Protein AF-A0A956FEJ7-F1 (afdb_monomer_lite)

pLDDT: mean 94.29, std 5.55, range [60.75, 98.5]

Secondary structure (DSSP, 8-state):
--HHHHHHHHHHHHHHHH--BHHHHHHHHHHHHHHHHHHHHTTT-HHHHHHIIIIIIIHHHHHHHHHSS-SS-BTTTTB-HHHHHHH-SS--HHHHHHHHHHHHHHHHHHHH-TTTTTTSPPPSSHHHHHHHHHHHHHHHHHHHHHHHHHHHHHHH-HHHHHHHHHHHHHHHHHHHHHHTTHHHHHHTT--B---PPPPP-

Radius of gyration: 18.25 Å; chains: 1; bounding box: 49×44×47 Å

Sequence (201 aa):
MRFSEALREQRWDDHRFYHHSRINQSLHMLSACCFLASYVMIFVDPVVAVMLGWTLAMISRQIGHFFFEPKGYDEVNGATHEHKEAIKVGYNLRRKTMLLSVWGLSLIALVLDPTLLGLLPAPTSTYAFLTNLSILWAMVAAGAMVVRTVHLFFLQGVQAGLVWFVKILTDPFHDLKIYYKSPLHLLRGEKLDPMEPWPAA

Foldseek 3Di:
DDLVVLLLVLVLLCCLQQPFFLQLLVLQLQLLVLQVVLVVCCVPPLLSSLCSNVPRNVVSNVCSRPPPHDQAQDPLVRDGNVRSQVPNLADRPVNVVVLVCQLVVLLVCCVVPVCNVVVRDDAPDPVSSSVSSSVSSVCSVVVSLVVSLVVCCVVPRNSSSVSVSVCVVCVSVVSNVVSVCSVVCVVVVNGTDSSPDDDDD

Structure (mmCIF, N/CA/C/O backbone):
data_AF-A0A956FEJ7-F1
#
_entry.id   AF-A0A956FEJ7-F1
#
loop_
_atom_site.group_PDB
_atom_site.id
_atom_site.type_symbol
_atom_site.label_atom_id
_atom_site.label_alt_id
_atom_site.label_comp_id
_atom_site.label_asym_id
_atom_site.label_entity_id
_atom_site.label_seq_id
_atom_site.pdbx_PDB_ins_code
_atom_site.Cartn_x
_atom_site.Cartn_y
_atom_site.Cartn_z
_atom_site.occupancy
_atom_site.B_iso_or_equiv
_atom_site.auth_seq_id
_atom_site.auth_comp_id
_atom_site.auth_asym_id
_atom_site.auth_atom_id
_atom_site.pdbx_PDB_model_num
ATOM 1 N N . MET A 1 1 ? -24.548 -11.499 7.286 1.00 86.12 1 MET A N 1
ATOM 2 C CA . MET A 1 1 ? -24.014 -10.164 6.955 1.00 86.12 1 MET A CA 1
ATOM 3 C C . MET A 1 1 ? -23.877 -10.030 5.445 1.00 86.12 1 MET A C 1
ATOM 5 O O . MET A 1 1 ? -23.284 -10.905 4.817 1.00 86.12 1 MET A O 1
ATOM 9 N N . ARG A 1 2 ? -24.449 -8.975 4.860 1.00 94.94 2 ARG A N 1
ATOM 10 C CA . ARG A 1 2 ? -24.348 -8.649 3.426 1.00 94.94 2 ARG A CA 1
ATOM 11 C C . ARG A 1 2 ? -22.929 -8.190 3.069 1.00 94.94 2 ARG A C 1
ATOM 13 O O . ARG A 1 2 ? -22.179 -7.747 3.934 1.00 94.94 2 ARG A O 1
ATOM 20 N N . PHE A 1 3 ? -22.563 -8.248 1.787 1.00 96.50 3 PHE A N 1
ATOM 21 C CA . PHE A 1 3 ? -21.234 -7.830 1.314 1.00 96.50 3 PHE A CA 1
ATOM 22 C C . PHE A 1 3 ? -20.897 -6.377 1.696 1.00 96.50 3 PHE A C 1
ATOM 24 O O . PHE A 1 3 ? -19.800 -6.095 2.168 1.00 96.50 3 PHE A O 1
ATOM 31 N N . SER A 1 4 ? -21.852 -5.458 1.530 1.00 95.44 4 SER A N 1
ATOM 32 C CA . SER A 1 4 ? -21.690 -4.038 1.869 1.00 95.44 4 SER A CA 1
ATOM 33 C C . SER A 1 4 ? -21.523 -3.796 3.369 1.00 95.44 4 SER A C 1
ATOM 35 O O . SER A 1 4 ? -20.730 -2.945 3.764 1.00 95.44 4 SER A O 1
ATOM 37 N N . GLU A 1 5 ? -22.237 -4.558 4.199 1.00 95.25 5 GLU A N 1
ATOM 38 C CA . GLU A 1 5 ? -22.114 -4.518 5.660 1.00 95.25 5 GLU A CA 1
ATOM 39 C C . GLU A 1 5 ? -20.728 -5.001 6.092 1.00 95.25 5 GLU A C 1
ATOM 41 O O . GLU A 1 5 ? -20.056 -4.297 6.836 1.00 95.25 5 GLU A O 1
ATOM 46 N N . ALA A 1 6 ? -20.255 -6.120 5.534 1.00 95.25 6 ALA A N 1
ATOM 47 C CA . ALA A 1 6 ? -18.918 -6.647 5.808 1.00 95.25 6 ALA A CA 1
ATOM 48 C C . ALA A 1 6 ? -17.809 -5.688 5.348 1.00 95.25 6 ALA A C 1
ATOM 50 O O . ALA A 1 6 ? -16.807 -5.512 6.036 1.00 95.25 6 ALA A O 1
ATOM 51 N N . LEU A 1 7 ? -17.981 -5.034 4.194 1.00 96.38 7 LEU A N 1
ATOM 52 C CA . LEU A 1 7 ? -17.038 -4.024 3.711 1.00 96.38 7 LEU A CA 1
ATOM 53 C C . LEU A 1 7 ? -17.004 -2.794 4.623 1.00 96.38 7 LEU A C 1
ATOM 55 O O . LEU A 1 7 ? -15.929 -2.261 4.901 1.00 96.38 7 LEU A O 1
ATOM 59 N N . ARG A 1 8 ? -18.172 -2.335 5.082 1.00 94.94 8 ARG A N 1
ATOM 60 C CA . ARG A 1 8 ? -18.282 -1.227 6.035 1.00 94.94 8 ARG A CA 1
ATOM 61 C C . ARG A 1 8 ? -17.624 -1.589 7.364 1.00 94.94 8 ARG A C 1
ATOM 63 O O . ARG A 1 8 ? -16.866 -0.771 7.869 1.00 94.94 8 ARG A O 1
ATOM 70 N N . GLU A 1 9 ? -17.882 -2.784 7.889 1.00 93.81 9 GLU A N 1
ATOM 71 C CA . GLU A 1 9 ? -17.279 -3.282 9.127 1.00 93.81 9 GLU A CA 1
ATOM 72 C C . GLU A 1 9 ? -15.754 -3.354 9.006 1.00 93.81 9 GLU A C 1
ATOM 74 O O . GLU A 1 9 ? -15.065 -2.710 9.783 1.00 93.81 9 GLU A O 1
ATOM 79 N N . GLN A 1 10 ? -15.208 -3.993 7.963 1.00 94.44 10 GLN A N 1
ATOM 80 C CA . GLN A 1 10 ? -13.750 -4.063 7.786 1.00 94.44 10 GLN A CA 1
ATOM 81 C C . GLN A 1 10 ? -13.080 -2.687 7.659 1.00 94.44 10 GLN A C 1
ATOM 83 O O . GLN A 1 10 ? -11.929 -2.522 8.061 1.00 94.44 10 GLN A O 1
ATOM 88 N N . ARG A 1 11 ? -13.754 -1.704 7.052 1.00 95.25 11 ARG A N 1
ATOM 89 C CA . ARG A 1 11 ? -13.243 -0.328 6.956 1.00 95.25 11 ARG A CA 1
ATOM 90 C C . ARG A 1 11 ? -13.320 0.400 8.288 1.00 95.25 11 ARG A C 1
ATOM 92 O O . ARG A 1 11 ? -12.371 1.089 8.646 1.00 95.25 11 ARG A O 1
ATOM 99 N N . TRP A 1 12 ? -14.428 0.229 8.999 1.00 94.06 12 TRP A N 1
ATOM 100 C CA . TRP A 1 12 ? -14.599 0.783 10.331 1.00 94.06 12 TRP A CA 1
ATOM 101 C C . TRP A 1 12 ? -13.560 0.214 11.292 1.00 94.06 12 TRP A C 1
ATOM 103 O O . TRP A 1 12 ? -12.904 0.986 11.973 1.00 94.06 12 TRP A O 1
ATOM 113 N N . ASP A 1 13 ? -13.332 -1.097 11.280 1.00 92.25 13 ASP A N 1
ATOM 114 C CA . ASP A 1 13 ? -12.307 -1.739 12.100 1.00 92.25 13 ASP A CA 1
ATOM 115 C C . ASP A 1 13 ? -10.904 -1.230 11.755 1.00 92.25 13 ASP A C 1
ATOM 117 O O . ASP A 1 13 ? -10.110 -0.948 12.649 1.00 92.25 13 ASP A O 1
ATOM 121 N N . ASP A 1 14 ? -10.576 -1.071 10.469 1.00 92.38 14 ASP A N 1
ATOM 122 C CA . ASP A 1 14 ? -9.261 -0.553 10.075 1.00 92.38 14 ASP A CA 1
ATOM 123 C C . ASP A 1 14 ? -9.053 0.891 10.567 1.00 92.38 14 ASP A C 1
ATOM 125 O O . ASP A 1 14 ? -8.007 1.195 11.138 1.00 92.38 14 ASP A O 1
ATOM 129 N N . HIS A 1 15 ? -10.076 1.740 10.435 1.00 93.56 15 HIS A N 1
ATOM 130 C CA . HIS A 1 15 ? -10.074 3.107 10.952 1.00 93.56 15 HIS A CA 1
ATOM 131 C C . HIS A 1 15 ? -9.961 3.140 12.481 1.00 93.56 15 HIS A C 1
ATOM 133 O O . HIS A 1 15 ? -9.016 3.701 13.039 1.00 93.56 15 HIS A O 1
ATOM 139 N N . ARG A 1 16 ? -10.899 2.469 13.150 1.00 91.25 16 ARG A N 1
ATOM 140 C CA . ARG A 1 16 ? -11.061 2.455 14.599 1.00 91.25 16 ARG A CA 1
ATOM 141 C C . ARG A 1 16 ? -9.834 1.918 15.314 1.00 91.25 16 ARG A C 1
ATOM 143 O O . ARG A 1 16 ? -9.487 2.447 16.353 1.00 91.25 16 ARG A O 1
ATOM 150 N N . PHE A 1 17 ? -9.188 0.874 14.800 1.00 89.81 17 PHE A N 1
ATOM 151 C CA . PHE A 1 17 ? -8.093 0.207 15.511 1.00 89.81 17 PHE A CA 1
ATOM 152 C C . PHE A 1 17 ? -6.693 0.678 15.098 1.00 89.81 17 PHE A C 1
ATOM 154 O O . PHE A 1 17 ? -5.725 0.400 15.824 1.00 89.81 17 PHE A O 1
ATOM 161 N N . TYR A 1 18 ? -6.558 1.340 13.941 1.00 90.69 18 TYR A N 1
ATOM 162 C CA . TYR A 1 18 ? -5.253 1.634 13.336 1.00 90.69 18 TYR A CA 1
ATOM 163 C C . TYR A 1 18 ? -5.102 3.044 12.757 1.00 90.69 18 TYR A C 1
ATOM 165 O O . TYR A 1 18 ? -4.067 3.295 12.134 1.00 90.69 18 TYR A O 1
ATOM 173 N N . HIS A 1 19 ? -6.076 3.944 12.928 1.00 93.69 19 HIS A N 1
ATOM 174 C CA . HIS A 1 19 ? -6.025 5.312 12.394 1.00 93.69 19 HIS A CA 1
ATOM 175 C C . HIS A 1 19 ? -6.461 6.376 13.413 1.00 93.69 19 HIS A C 1
ATOM 177 O O . HIS A 1 19 ? -7.212 7.288 13.070 1.00 93.69 19 HIS A O 1
ATOM 183 N N . HIS A 1 20 ? -5.987 6.301 14.658 1.00 91.94 20 HIS A N 1
ATOM 184 C CA . HIS A 1 20 ? -6.323 7.283 15.702 1.00 91.94 20 HIS A CA 1
ATOM 185 C C . HIS A 1 20 ? -5.623 8.615 15.528 1.00 91.94 20 HIS A C 1
ATOM 187 O O . HIS A 1 20 ? -6.184 9.669 15.830 1.00 91.94 20 HIS A O 1
ATOM 193 N N . SER A 1 21 ? -4.381 8.586 15.060 1.00 94.56 21 SER A N 1
ATOM 194 C CA . SER A 1 21 ? -3.601 9.800 14.916 1.00 94.56 21 SER A CA 1
ATOM 195 C C . SER A 1 21 ? -4.060 10.577 13.693 1.00 94.56 21 SER A C 1
ATOM 197 O O . SER A 1 21 ? -3.988 10.089 12.566 1.00 94.56 21 SER A O 1
ATOM 199 N N . ARG A 1 22 ? -4.445 11.844 13.872 1.00 96.19 22 ARG A N 1
ATOM 200 C CA . ARG A 1 22 ? -4.759 12.739 12.747 1.00 96.19 22 ARG A CA 1
ATOM 201 C C . ARG A 1 22 ? -3.543 12.959 11.835 1.00 96.19 22 ARG A C 1
ATOM 203 O O . ARG A 1 22 ? -3.720 13.247 10.650 1.00 96.19 22 ARG A O 1
ATOM 210 N N . ILE A 1 23 ? -2.316 12.762 12.343 1.00 97.44 23 ILE A N 1
ATOM 211 C CA . ILE A 1 23 ? -1.085 12.739 11.528 1.00 97.44 23 ILE A CA 1
ATOM 212 C C . ILE A 1 23 ? -1.099 11.526 10.603 1.00 97.44 23 ILE A C 1
ATOM 214 O O . ILE A 1 23 ? -0.932 11.676 9.395 1.00 97.44 23 ILE A O 1
ATOM 218 N N . ASN A 1 24 ? -1.363 10.339 11.151 1.00 97.19 24 ASN A N 1
ATOM 219 C CA . ASN A 1 24 ? -1.496 9.118 10.363 1.00 97.19 24 ASN A CA 1
ATOM 220 C C . ASN A 1 24 ? -2.613 9.244 9.316 1.00 97.19 24 ASN A C 1
ATOM 222 O O . ASN A 1 24 ? -2.394 8.969 8.142 1.00 97.19 24 ASN A O 1
ATOM 226 N N . GLN A 1 25 ? -3.776 9.766 9.704 1.00 97.56 25 GLN A N 1
ATOM 227 C CA . GLN A 1 25 ? -4.879 10.022 8.778 1.00 97.56 25 GLN A CA 1
ATOM 228 C C . GLN A 1 25 ? -4.502 10.995 7.648 1.00 97.56 25 GLN A C 1
ATOM 230 O O . GLN A 1 25 ? -4.839 10.762 6.490 1.00 97.56 25 GLN A O 1
ATOM 235 N N . SER A 1 26 ? -3.750 12.058 7.947 1.00 98.12 26 SER A N 1
ATOM 236 C CA . SER A 1 26 ? -3.275 13.011 6.931 1.00 98.12 26 SER A CA 1
ATOM 237 C C . SER A 1 26 ? -2.266 12.373 5.967 1.00 98.12 26 SER A C 1
ATOM 239 O O . SER A 1 26 ? -2.301 12.637 4.765 1.00 98.12 26 SER A O 1
ATOM 241 N N . LEU A 1 27 ? -1.398 11.488 6.466 1.00 98.25 27 LEU A N 1
ATOM 242 C CA . LEU A 1 27 ? -0.498 10.685 5.633 1.00 98.25 27 LEU A CA 1
ATOM 243 C C . LEU A 1 27 ? -1.276 9.674 4.776 1.00 98.25 27 LEU A C 1
ATOM 245 O O . LEU A 1 27 ? -0.968 9.492 3.601 1.00 98.25 27 LEU A O 1
ATOM 249 N N . HIS A 1 28 ? -2.336 9.071 5.316 1.00 97.88 28 HIS A N 1
ATOM 250 C CA . HIS A 1 28 ? -3.266 8.246 4.545 1.00 97.88 28 HIS A CA 1
ATOM 251 C C . HIS A 1 28 ? -3.981 9.041 3.452 1.00 97.88 28 HIS A C 1
ATOM 253 O O . HIS A 1 28 ? -4.107 8.541 2.340 1.00 97.88 28 HIS A O 1
ATOM 259 N N . MET A 1 29 ? -4.385 10.283 3.721 1.00 97.94 29 MET A N 1
ATOM 260 C CA . MET A 1 29 ? -4.971 11.170 2.715 1.00 97.94 29 MET A CA 1
ATOM 261 C C . MET A 1 29 ? -3.973 11.475 1.586 1.00 97.94 29 MET A C 1
ATOM 263 O O . MET A 1 29 ? -4.317 11.351 0.412 1.00 97.94 29 MET A O 1
ATOM 267 N N . LEU A 1 30 ? -2.721 11.821 1.915 1.00 98.25 30 LEU A N 1
ATOM 268 C CA . LEU A 1 30 ? -1.666 12.024 0.913 1.00 98.25 30 LEU A CA 1
ATOM 269 C C . LEU A 1 30 ? -1.431 10.749 0.090 1.00 98.25 30 LEU A C 1
ATOM 271 O O . LEU A 1 30 ? -1.387 10.792 -1.141 1.00 98.25 30 LEU A O 1
ATOM 275 N N . SER A 1 31 ? -1.319 9.610 0.773 1.00 98.44 31 SER A N 1
ATOM 276 C CA . SER A 1 31 ? -1.174 8.294 0.156 1.00 98.44 31 SER A CA 1
ATOM 277 C C . SER A 1 31 ? -2.332 7.977 -0.793 1.00 98.44 31 SER A C 1
ATOM 279 O O . SER A 1 31 ? -2.105 7.552 -1.924 1.00 98.44 31 SER A O 1
ATOM 281 N N . ALA A 1 32 ? -3.567 8.257 -0.379 1.00 98.31 32 ALA A N 1
ATOM 282 C CA . ALA A 1 32 ? -4.765 8.074 -1.182 1.00 98.31 32 ALA A CA 1
ATOM 283 C C . ALA A 1 32 ? -4.723 8.894 -2.477 1.00 98.31 32 ALA A C 1
ATOM 285 O O . ALA A 1 32 ? -4.935 8.332 -3.551 1.00 98.31 32 ALA A O 1
ATOM 286 N N . CYS A 1 33 ? -4.366 10.180 -2.408 1.00 98.50 33 CYS A N 1
ATOM 287 C CA . CYS A 1 33 ? -4.181 11.012 -3.601 1.00 98.50 33 CYS A CA 1
ATOM 288 C C . CYS A 1 33 ? -3.138 10.414 -4.558 1.00 98.50 33 CYS A C 1
ATOM 290 O O . CYS A 1 33 ? -3.365 10.357 -5.766 1.00 98.50 33 CYS A O 1
ATOM 292 N N . CYS A 1 34 ? -2.021 9.912 -4.023 1.00 98.50 34 CYS A N 1
ATOM 293 C CA . CYS A 1 34 ? -0.965 9.289 -4.821 1.00 98.50 34 CYS A CA 1
ATOM 294 C C . CYS A 1 34 ? -1.427 7.979 -5.476 1.00 98.50 34 CYS A C 1
ATOM 296 O O . CYS A 1 34 ? -1.126 7.745 -6.645 1.00 98.50 34 CYS A O 1
ATOM 298 N N . PHE A 1 35 ? -2.189 7.137 -4.771 1.00 98.50 35 PHE A N 1
ATOM 299 C CA . PHE A 1 35 ? -2.768 5.925 -5.356 1.00 98.50 35 PHE A CA 1
ATOM 300 C C . PHE A 1 35 ? -3.785 6.238 -6.453 1.00 98.50 35 PHE A C 1
ATOM 302 O O . PHE A 1 35 ? -3.742 5.607 -7.504 1.00 98.50 35 PHE A O 1
ATOM 309 N N . LEU A 1 36 ? -4.654 7.231 -6.251 1.00 98.44 36 LEU A N 1
ATOM 310 C CA . LEU A 1 36 ? -5.617 7.651 -7.272 1.00 98.44 36 LEU A CA 1
ATOM 311 C C . LEU A 1 36 ? -4.915 8.212 -8.513 1.00 98.44 36 LEU A C 1
ATOM 313 O O . LEU A 1 36 ? -5.266 7.848 -9.633 1.00 98.44 36 LEU A O 1
ATOM 317 N N . ALA A 1 37 ? -3.875 9.027 -8.328 1.00 98.44 37 ALA A N 1
ATOM 318 C CA . ALA A 1 37 ? -3.025 9.461 -9.431 1.00 98.44 37 ALA A CA 1
ATOM 319 C C . ALA A 1 37 ? -2.341 8.265 -10.116 1.00 98.44 37 ALA A C 1
ATOM 321 O O . ALA A 1 37 ? -2.308 8.205 -11.340 1.00 98.44 37 ALA A O 1
ATOM 322 N N . SER A 1 38 ? -1.884 7.264 -9.357 1.00 98.19 38 SER A N 1
ATOM 323 C CA . SER A 1 38 ? -1.300 6.033 -9.910 1.00 98.19 38 SER A CA 1
ATOM 324 C C . SER A 1 38 ? -2.309 5.236 -10.751 1.00 98.19 38 SER A C 1
ATOM 326 O O . SER A 1 38 ? -1.940 4.707 -11.796 1.00 98.19 38 SER A O 1
ATOM 328 N N . TYR A 1 39 ? -3.588 5.191 -10.354 1.00 97.88 39 TYR A N 1
ATOM 329 C CA . TYR A 1 39 ? -4.655 4.544 -11.134 1.00 97.88 39 TYR A CA 1
ATOM 330 C C . TYR A 1 39 ? -4.889 5.211 -12.487 1.00 97.88 39 TYR A C 1
ATOM 332 O O . TYR A 1 39 ? -5.238 4.529 -13.443 1.00 97.88 39 TYR A O 1
ATOM 340 N N . VAL A 1 40 ? -4.682 6.523 -12.585 1.00 98.19 40 VAL A N 1
ATOM 341 C CA . VAL A 1 40 ? -4.731 7.235 -13.868 1.00 98.19 40 VAL A CA 1
ATOM 342 C C . VAL A 1 40 ? -3.434 7.011 -14.646 1.00 98.19 40 VAL A C 1
ATOM 344 O O . VAL A 1 40 ? -3.467 6.670 -15.827 1.00 98.19 40 VAL A O 1
ATOM 347 N N . MET A 1 41 ? -2.287 7.144 -13.976 1.00 98.00 41 MET A N 1
ATOM 348 C CA . MET A 1 41 ? -0.970 7.063 -14.606 1.00 98.00 41 MET A CA 1
ATOM 349 C C . MET A 1 41 ? -0.673 5.699 -15.217 1.00 98.00 41 MET A C 1
ATOM 351 O O . MET A 1 41 ? 0.082 5.650 -16.178 1.00 98.00 41 MET A O 1
ATOM 355 N N . ILE A 1 42 ? -1.273 4.606 -14.736 1.00 97.19 42 ILE A N 1
ATOM 356 C CA . ILE A 1 42 ? -1.039 3.274 -15.316 1.00 97.19 42 ILE A CA 1
ATOM 357 C C . ILE A 1 42 ? -1.402 3.210 -16.811 1.00 97.19 42 ILE A C 1
ATOM 359 O O . ILE A 1 42 ? -0.839 2.399 -17.538 1.00 97.19 42 ILE A O 1
ATOM 363 N N . PHE A 1 43 ? -2.299 4.086 -17.281 1.00 97.12 43 PHE A N 1
ATOM 364 C CA . PHE A 1 43 ? -2.700 4.195 -18.688 1.00 97.12 43 PHE A CA 1
ATOM 365 C C . PHE A 1 43 ? -1.876 5.213 -19.494 1.00 97.12 43 PHE A C 1
ATOM 367 O O . PHE A 1 43 ? -2.051 5.307 -20.705 1.00 97.12 43 PHE A O 1
ATOM 374 N N . VAL A 1 44 ? -1.007 5.985 -18.835 1.00 97.62 44 VAL A N 1
ATOM 375 C CA . VAL A 1 44 ? -0.206 7.063 -19.441 1.00 97.62 44 VAL A CA 1
ATOM 376 C C . VAL A 1 44 ? 1.278 6.704 -19.417 1.00 97.62 44 VAL A C 1
ATOM 378 O O . VAL A 1 44 ? 1.924 6.655 -20.456 1.00 97.62 44 VAL A O 1
ATOM 381 N N . ASP A 1 45 ? 1.805 6.429 -18.226 1.00 97.50 45 ASP A N 1
ATOM 382 C CA . ASP A 1 45 ? 3.167 5.967 -17.982 1.00 97.50 45 ASP A CA 1
ATOM 383 C C . ASP A 1 45 ? 3.146 4.979 -16.793 1.00 97.50 45 ASP A C 1
ATOM 385 O O . ASP A 1 45 ? 3.087 5.395 -15.625 1.00 97.50 45 ASP A O 1
ATOM 389 N N . PRO A 1 46 ? 3.198 3.660 -17.067 1.00 96.69 46 PRO A N 1
ATOM 390 C CA . PRO A 1 46 ? 3.212 2.631 -16.034 1.00 96.69 46 PRO A CA 1
ATOM 391 C C . PRO A 1 46 ? 4.397 2.729 -15.069 1.00 96.69 46 PRO A C 1
ATOM 393 O O . PRO A 1 46 ? 4.259 2.350 -13.906 1.00 96.69 46 PRO A O 1
ATOM 396 N N . VAL A 1 47 ? 5.547 3.246 -15.515 1.00 98.12 47 VAL A N 1
ATOM 397 C CA . VAL A 1 47 ? 6.720 3.432 -14.654 1.00 98.12 47 VAL A CA 1
ATOM 398 C C . VAL A 1 47 ? 6.404 4.487 -13.608 1.00 98.12 47 VAL A C 1
ATOM 400 O O . VAL A 1 47 ? 6.534 4.230 -12.411 1.00 98.12 47 VAL A O 1
ATOM 403 N N . VAL A 1 48 ? 5.900 5.648 -14.031 1.00 98.19 48 VAL A N 1
ATOM 404 C CA . VAL A 1 48 ? 5.498 6.710 -13.098 1.00 98.19 48 VAL A CA 1
ATOM 405 C C . VAL A 1 48 ? 4.387 6.229 -12.166 1.00 98.19 48 VAL A C 1
ATOM 407 O O . VAL A 1 48 ? 4.448 6.497 -10.967 1.00 98.19 48 VAL A O 1
ATOM 410 N N . ALA A 1 49 ? 3.411 5.471 -12.674 1.00 98.38 49 ALA A N 1
ATOM 411 C CA . ALA A 1 49 ? 2.327 4.912 -11.867 1.00 98.38 49 ALA A CA 1
ATOM 412 C C . ALA A 1 49 ? 2.844 4.025 -10.724 1.00 98.38 49 ALA A C 1
ATOM 414 O O . ALA A 1 49 ? 2.472 4.203 -9.562 1.00 98.38 49 ALA A O 1
ATOM 415 N N . VAL A 1 50 ? 3.731 3.080 -11.043 1.00 98.31 50 VAL A N 1
ATOM 416 C CA . VAL A 1 50 ? 4.284 2.140 -10.063 1.00 98.31 50 VAL A CA 1
ATOM 417 C C . VAL A 1 50 ? 5.222 2.856 -9.091 1.00 98.31 50 VAL A C 1
ATOM 419 O O . VAL A 1 50 ? 5.158 2.601 -7.885 1.00 98.31 50 VAL A O 1
ATOM 422 N N . MET A 1 51 ? 6.048 3.788 -9.578 1.00 97.88 51 MET A N 1
ATOM 423 C CA . MET A 1 51 ? 6.939 4.580 -8.728 1.00 97.88 51 MET A CA 1
ATOM 424 C C . MET A 1 51 ? 6.153 5.450 -7.749 1.00 97.88 51 MET A C 1
ATOM 426 O O . MET A 1 51 ? 6.467 5.458 -6.558 1.00 97.88 51 MET A O 1
ATOM 430 N N . LEU A 1 52 ? 5.101 6.129 -8.204 1.00 98.00 52 LEU A N 1
ATOM 431 C CA . LEU A 1 52 ? 4.246 6.953 -7.353 1.00 98.00 52 LEU A CA 1
ATOM 432 C C . LEU A 1 52 ? 3.543 6.112 -6.276 1.00 98.00 52 LEU A C 1
ATOM 434 O O . LEU A 1 52 ? 3.535 6.490 -5.100 1.00 98.00 52 LEU A O 1
ATOM 438 N N . GLY A 1 53 ? 3.016 4.945 -6.657 1.00 97.81 53 GLY A N 1
ATOM 439 C CA . GLY A 1 53 ? 2.354 4.017 -5.742 1.00 97.81 53 GLY A CA 1
ATOM 440 C C . GLY A 1 53 ? 3.290 3.453 -4.668 1.00 97.81 53 GLY A C 1
ATOM 441 O O . GLY A 1 53 ? 2.957 3.466 -3.482 1.00 97.81 53 GLY A O 1
ATOM 442 N N . TRP A 1 54 ? 4.481 2.984 -5.039 1.00 97.56 54 TRP A N 1
ATOM 443 C CA . TRP A 1 54 ? 5.394 2.357 -4.076 1.00 97.56 54 TRP A CA 1
ATOM 444 C C . TRP A 1 54 ? 6.239 3.347 -3.276 1.00 97.56 54 TRP A C 1
ATOM 446 O O . TRP A 1 54 ? 6.467 3.122 -2.088 1.00 97.56 54 TRP A O 1
ATOM 456 N N . THR A 1 55 ? 6.703 4.438 -3.883 1.00 96.38 55 THR A N 1
ATOM 457 C CA . THR A 1 55 ? 7.662 5.336 -3.219 1.00 96.38 55 THR A CA 1
ATOM 458 C C . THR A 1 55 ? 6.983 6.471 -2.468 1.00 96.38 55 THR A C 1
ATOM 460 O O . THR A 1 55 ? 7.407 6.791 -1.366 1.00 96.38 55 THR A O 1
ATOM 463 N N . LEU A 1 56 ? 5.901 7.051 -2.994 1.00 96.62 56 LEU A N 1
ATOM 464 C CA . LEU A 1 56 ? 5.213 8.145 -2.308 1.00 96.62 56 LEU A CA 1
ATOM 465 C C . LEU A 1 56 ? 4.006 7.631 -1.523 1.00 96.62 56 LEU A C 1
ATOM 467 O O . LEU A 1 56 ? 3.906 7.870 -0.317 1.00 96.62 56 LEU A O 1
ATOM 471 N N . ALA A 1 57 ? 3.121 6.868 -2.173 1.00 97.75 57 ALA A N 1
ATOM 472 C CA . ALA A 1 57 ? 1.889 6.416 -1.535 1.00 97.75 57 ALA A CA 1
ATOM 473 C C . ALA A 1 57 ? 2.165 5.416 -0.402 1.00 97.75 57 ALA A C 1
ATOM 475 O O . ALA A 1 57 ? 1.743 5.633 0.739 1.00 97.75 57 ALA A O 1
ATOM 476 N N . MET A 1 58 ? 2.892 4.332 -0.686 1.00 96.38 58 MET A N 1
ATOM 477 C CA . MET A 1 58 ? 3.150 3.285 0.304 1.00 96.38 58 MET A CA 1
ATOM 478 C C . MET A 1 58 ? 4.045 3.757 1.447 1.00 96.38 58 MET A C 1
ATOM 480 O O . MET A 1 58 ? 3.725 3.450 2.595 1.00 96.38 58 MET A O 1
ATOM 484 N N . ILE A 1 59 ? 5.107 4.524 1.176 1.00 96.44 59 ILE A N 1
ATOM 485 C CA . ILE A 1 59 ? 5.980 5.050 2.237 1.00 96.44 59 ILE A CA 1
ATOM 486 C C . ILE A 1 59 ? 5.196 5.981 3.162 1.00 96.44 59 ILE A C 1
ATOM 488 O O . ILE A 1 59 ? 5.243 5.784 4.373 1.00 96.44 59 ILE A O 1
ATOM 492 N N . SER A 1 60 ? 4.417 6.929 2.626 1.00 97.38 60 SER A N 1
ATOM 493 C CA . SER A 1 60 ? 3.599 7.833 3.447 1.00 97.38 60 SER A CA 1
ATOM 494 C C . SER A 1 60 ? 2.636 7.059 4.360 1.00 97.38 60 SER A C 1
ATOM 496 O O . SER A 1 60 ? 2.627 7.259 5.577 1.00 97.38 60 SER A O 1
ATOM 498 N N . ARG A 1 61 ? 1.918 6.075 3.798 1.00 95.81 61 ARG A N 1
ATOM 499 C CA . ARG A 1 61 ? 1.021 5.181 4.549 1.00 95.81 61 ARG A CA 1
ATOM 500 C C . ARG A 1 61 ? 1.757 4.381 5.626 1.00 95.81 61 ARG A C 1
ATOM 502 O O . ARG A 1 61 ? 1.244 4.207 6.729 1.00 95.81 61 ARG A O 1
ATOM 509 N N . GLN A 1 62 ? 2.957 3.878 5.333 1.00 94.81 62 GLN A N 1
ATOM 510 C CA . GLN A 1 62 ? 3.738 3.147 6.329 1.00 94.81 62 GLN A CA 1
ATOM 511 C C . GLN A 1 62 ? 4.262 4.067 7.430 1.00 94.81 62 GLN A C 1
ATOM 513 O O . GLN A 1 62 ? 4.177 3.691 8.594 1.00 94.81 62 GLN A O 1
ATOM 518 N N . ILE A 1 63 ? 4.725 5.278 7.112 1.00 95.31 63 ILE A N 1
ATOM 519 C CA . ILE A 1 63 ? 5.145 6.245 8.135 1.00 95.31 63 ILE A CA 1
ATOM 520 C C . ILE A 1 63 ? 4.010 6.465 9.143 1.00 95.31 63 ILE A C 1
ATOM 522 O O . ILE A 1 63 ? 4.224 6.367 10.351 1.00 95.31 63 ILE A O 1
ATOM 526 N N . GLY A 1 64 ? 2.791 6.663 8.642 1.00 94.31 64 GLY A N 1
ATOM 527 C CA . GLY A 1 64 ? 1.593 6.783 9.461 1.00 94.31 64 GLY A CA 1
ATOM 528 C C . GLY A 1 64 ? 1.399 5.600 10.417 1.00 94.31 64 GLY A C 1
ATOM 529 O O . GLY A 1 64 ? 1.405 5.768 11.637 1.00 94.31 64 GLY A O 1
ATOM 530 N N . HIS A 1 65 ? 1.323 4.383 9.877 1.00 91.19 65 HIS A N 1
ATOM 531 C CA . HIS A 1 65 ? 1.106 3.179 10.681 1.00 91.19 65 HIS A CA 1
ATOM 532 C C . HIS A 1 65 ? 2.244 2.831 11.653 1.00 91.19 65 HIS A C 1
ATOM 534 O O . HIS A 1 65 ? 1.984 2.276 12.717 1.00 91.19 65 HIS A O 1
ATOM 540 N N . PHE A 1 66 ? 3.507 3.054 11.280 1.00 90.00 66 PHE A N 1
ATOM 541 C CA . PHE A 1 66 ? 4.646 2.568 12.065 1.00 90.00 66 PHE A CA 1
ATOM 542 C C . PHE A 1 66 ? 5.067 3.520 13.183 1.00 90.00 66 PHE A C 1
ATOM 544 O O . PHE A 1 66 ? 5.568 3.025 14.198 1.00 90.00 66 PHE A O 1
ATOM 551 N N . PHE A 1 67 ? 4.889 4.832 12.994 1.00 92.00 67 PHE A N 1
ATOM 552 C CA . PHE A 1 67 ? 5.374 5.857 13.923 1.00 92.00 67 PHE A CA 1
ATOM 553 C C . PHE A 1 67 ? 4.266 6.553 14.710 1.00 92.00 67 PHE A C 1
ATOM 555 O O . PHE A 1 67 ? 4.537 7.041 15.804 1.00 92.00 67 PHE A O 1
ATOM 562 N N . PHE A 1 68 ? 3.040 6.607 14.184 1.00 92.12 68 PHE A N 1
ATOM 563 C CA . PHE A 1 68 ? 1.975 7.425 14.769 1.00 92.12 68 PHE A CA 1
ATOM 564 C C . PHE A 1 68 ? 0.814 6.626 15.362 1.00 92.12 68 PHE A C 1
ATOM 566 O O . PHE A 1 68 ? -0.098 7.235 15.913 1.00 92.12 68 PHE A O 1
ATOM 573 N N . GLU A 1 69 ? 0.852 5.294 15.302 1.00 88.38 69 GLU A N 1
ATOM 574 C CA . GLU A 1 69 ? -0.168 4.436 15.910 1.00 88.38 69 GLU A CA 1
ATOM 575 C C . GLU A 1 69 ? 0.386 3.628 17.087 1.00 88.38 69 GLU A C 1
ATOM 577 O O . GLU A 1 69 ? 1.526 3.146 17.033 1.00 88.38 69 GLU A O 1
ATOM 582 N N . PRO A 1 70 ? -0.413 3.449 18.155 1.00 78.81 70 PRO A N 1
ATOM 583 C CA . PRO A 1 70 ? 0.028 2.767 19.359 1.00 78.81 70 PRO A CA 1
ATOM 584 C C . PRO A 1 70 ? 0.266 1.273 19.103 1.00 78.81 70 PRO A C 1
ATOM 586 O O . PRO A 1 70 ? -0.589 0.556 18.577 1.00 78.81 70 PRO A O 1
ATOM 589 N N . LYS A 1 71 ? 1.435 0.795 19.545 1.00 79.81 71 LYS A N 1
ATOM 590 C CA . LYS A 1 71 ? 1.809 -0.633 19.592 1.00 79.81 71 LYS A CA 1
ATOM 591 C C . LYS A 1 71 ? 1.680 -1.234 20.998 1.00 79.81 71 LYS A C 1
ATOM 593 O O . LYS A 1 71 ? 2.141 -2.342 21.233 1.00 79.81 71 LYS A O 1
ATOM 598 N N . GLY A 1 72 ? 1.102 -0.474 21.926 1.00 81.69 72 GLY A N 1
ATOM 599 C CA . GLY A 1 72 ? 0.792 -0.900 23.288 1.00 81.69 72 GLY A CA 1
ATOM 600 C C . GLY A 1 72 ? -0.705 -1.140 23.468 1.00 81.69 72 GLY A C 1
ATOM 601 O O . GLY A 1 72 ? -1.400 -1.528 22.527 1.00 81.69 72 GLY A O 1
ATOM 602 N N . TYR A 1 73 ? -1.199 -0.884 24.675 1.00 80.75 73 TYR A N 1
ATOM 603 C CA . TYR A 1 73 ? -2.628 -0.940 24.954 1.00 80.75 73 TYR A CA 1
ATOM 604 C C . TYR A 1 73 ? -3.368 0.226 24.285 1.00 80.75 73 TYR A C 1
ATOM 606 O O . TYR A 1 73 ? -2.910 1.369 24.301 1.00 80.75 73 TYR A O 1
ATOM 614 N N . ASP A 1 74 ? -4.491 -0.090 23.654 1.00 82.75 74 ASP A N 1
ATOM 615 C CA . ASP A 1 74 ? -5.370 0.859 22.989 1.00 82.75 74 ASP A CA 1
ATOM 616 C C . ASP A 1 74 ? -6.504 1.241 23.941 1.00 82.75 74 ASP A C 1
ATOM 618 O O . ASP A 1 74 ? -7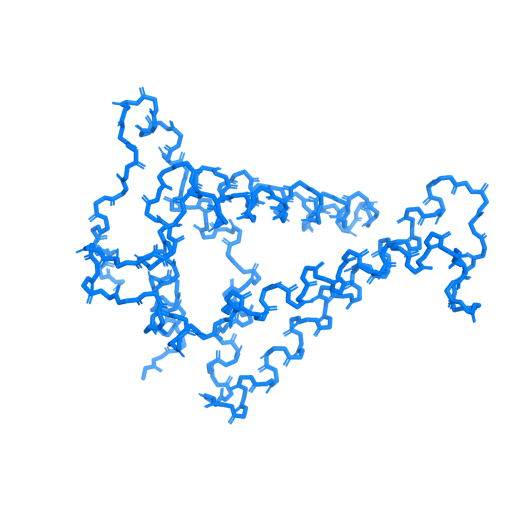.506 0.533 24.037 1.00 82.75 74 ASP A O 1
ATOM 622 N N . GLU A 1 75 ? -6.325 2.350 24.656 1.00 80.94 75 GLU A N 1
ATOM 623 C CA . GLU A 1 75 ? -7.298 2.853 25.635 1.00 80.94 75 GLU A CA 1
ATOM 624 C C . GLU A 1 75 ? -8.638 3.238 24.994 1.00 80.94 75 GLU A C 1
ATOM 626 O O . GLU A 1 75 ? -9.684 3.105 25.623 1.00 80.94 75 GLU A O 1
ATOM 631 N N . VAL A 1 76 ? -8.630 3.673 23.728 1.00 77.31 76 VAL A N 1
ATOM 632 C CA . VAL A 1 76 ? -9.852 4.069 23.010 1.00 77.31 76 VAL A CA 1
ATOM 633 C C . VAL A 1 76 ? -10.738 2.853 22.758 1.00 77.31 76 VAL A C 1
ATOM 635 O O . VAL A 1 76 ? -11.963 2.930 22.836 1.00 77.31 76 VAL A O 1
ATOM 638 N N . ASN A 1 77 ? -10.115 1.710 22.477 1.00 80.44 77 ASN A N 1
ATOM 639 C CA . ASN A 1 77 ? -10.823 0.490 22.120 1.00 80.44 77 ASN A CA 1
ATOM 640 C C . ASN A 1 77 ? -10.854 -0.577 23.214 1.00 80.44 77 ASN A C 1
ATOM 642 O O . ASN A 1 77 ? -11.517 -1.598 23.026 1.00 80.44 77 ASN A O 1
ATOM 646 N N . GLY A 1 78 ? -10.144 -0.365 24.321 1.00 84.44 78 GLY A N 1
ATOM 647 C CA . GLY A 1 78 ? -9.981 -1.355 25.381 1.00 84.44 78 GLY A CA 1
ATOM 648 C C . GLY A 1 78 ? -9.333 -2.650 24.884 1.00 84.44 78 GLY A C 1
ATOM 649 O O . GLY A 1 78 ? -9.775 -3.738 25.247 1.00 84.44 78 GLY A O 1
ATOM 650 N N . ALA A 1 79 ? -8.341 -2.551 23.992 1.00 86.12 79 ALA A N 1
ATOM 651 C CA . ALA A 1 79 ? -7.768 -3.705 23.298 1.00 86.12 79 ALA A CA 1
ATOM 652 C C . ALA A 1 79 ? -6.236 -3.724 23.356 1.00 86.12 79 ALA A C 1
ATOM 654 O O . ALA A 1 79 ? -5.567 -2.711 23.151 1.00 86.12 79 ALA A O 1
ATOM 655 N N . THR A 1 80 ? -5.653 -4.905 23.571 1.00 89.56 80 THR A N 1
ATOM 656 C CA . THR A 1 80 ? -4.199 -5.086 23.466 1.00 89.56 80 THR A CA 1
ATOM 657 C C . THR A 1 80 ? -3.754 -5.100 22.005 1.00 89.56 80 THR A C 1
ATOM 659 O O . THR A 1 80 ? -4.521 -5.453 21.102 1.00 89.56 80 THR A O 1
ATOM 662 N N . HIS A 1 81 ? -2.491 -4.752 21.752 1.00 86.88 81 HIS A N 1
ATOM 663 C CA . HIS A 1 81 ? -1.919 -4.831 20.410 1.00 86.88 81 HIS A CA 1
ATOM 664 C C . HIS A 1 81 ? -1.991 -6.258 19.847 1.00 86.88 81 HIS A C 1
ATOM 666 O O . HIS A 1 81 ? -2.369 -6.446 18.693 1.00 86.88 81 HIS A O 1
ATOM 672 N N . GLU A 1 82 ? -1.720 -7.266 20.677 1.00 87.31 82 GLU A N 1
ATOM 673 C CA . GLU A 1 82 ? -1.785 -8.682 20.313 1.0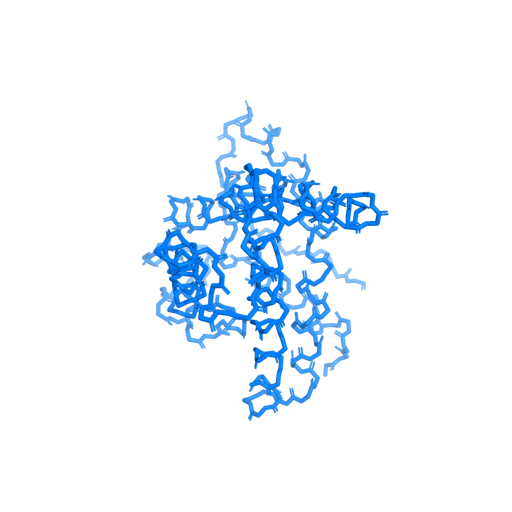0 87.31 82 GLU A CA 1
ATOM 674 C C . GLU A 1 82 ? -3.192 -9.087 19.871 1.00 87.31 82 GLU A C 1
ATOM 676 O O . GLU A 1 82 ? -3.344 -9.792 18.873 1.00 87.31 82 GLU A O 1
ATOM 681 N N . HIS A 1 83 ? -4.226 -8.609 20.574 1.00 89.12 83 HIS A N 1
ATOM 682 C CA . HIS A 1 83 ? -5.610 -8.871 20.198 1.00 89.12 83 HIS A CA 1
ATOM 683 C C . HIS A 1 83 ? -5.933 -8.258 18.833 1.00 89.12 83 HIS A C 1
ATOM 685 O O . HIS A 1 83 ? -6.409 -8.964 17.942 1.00 89.12 83 HIS A O 1
ATOM 691 N N . LYS A 1 84 ? -5.594 -6.977 18.632 1.00 89.50 84 LYS A N 1
ATOM 692 C CA . LYS A 1 84 ? -5.779 -6.284 17.347 1.00 89.50 84 LYS A CA 1
ATOM 693 C C . LYS A 1 84 ? -5.081 -7.039 16.210 1.00 89.50 84 LYS A C 1
ATOM 695 O O . LYS A 1 84 ? -5.658 -7.287 15.155 1.00 89.50 84 LYS A O 1
ATOM 700 N N . GLU A 1 85 ? -3.841 -7.461 16.421 1.00 89.00 85 GLU A N 1
ATOM 701 C CA . GLU A 1 85 ? -3.051 -8.197 15.430 1.00 89.00 85 GLU A CA 1
ATOM 702 C C . GLU A 1 85 ? -3.597 -9.598 15.110 1.00 89.00 85 GLU A C 1
ATOM 704 O O . GLU A 1 85 ? -3.434 -10.071 13.975 1.00 89.00 85 GLU A O 1
ATOM 709 N N . ALA A 1 86 ? -4.253 -10.248 16.078 1.00 87.06 86 ALA A N 1
ATOM 710 C CA . ALA A 1 86 ? -4.897 -11.548 15.909 1.00 87.06 86 ALA A CA 1
ATOM 711 C C . ALA A 1 86 ? -6.187 -11.456 15.080 1.00 87.06 86 ALA A C 1
ATOM 713 O O . ALA A 1 86 ? -6.418 -12.305 14.218 1.00 87.06 86 ALA A O 1
ATOM 714 N N . ILE A 1 87 ? -6.995 -10.411 15.291 1.00 86.50 87 ILE A N 1
ATOM 715 C CA . ILE A 1 87 ? -8.271 -10.226 14.580 1.00 86.50 87 ILE A CA 1
ATOM 716 C C . ILE A 1 87 ? -8.117 -9.537 13.215 1.00 86.50 87 ILE A C 1
ATOM 718 O O . ILE A 1 87 ? -9.042 -9.565 12.403 1.00 86.50 87 ILE A O 1
ATOM 722 N N . LYS A 1 88 ? -6.953 -8.939 12.911 1.00 88.88 88 LYS A N 1
ATOM 723 C CA . LYS A 1 88 ? -6.735 -8.210 11.651 1.00 88.88 88 LYS A CA 1
ATOM 724 C C . LYS A 1 88 ? -6.895 -9.111 10.423 1.00 88.88 88 LYS A C 1
ATOM 726 O O . LYS A 1 88 ? -5.987 -9.863 10.050 1.00 88.88 88 LYS A O 1
ATOM 731 N N . VAL A 1 89 ? -8.017 -8.933 9.720 1.00 83.50 89 VAL A N 1
ATOM 732 C CA . VAL A 1 89 ? -8.362 -9.653 8.481 1.00 83.50 89 VAL A CA 1
ATOM 733 C C . VAL A 1 89 ? -7.328 -9.413 7.387 1.00 83.50 89 VAL A C 1
ATOM 735 O O . VAL A 1 89 ? -6.909 -10.337 6.702 1.00 83.50 89 VAL A O 1
ATOM 738 N N . GLY A 1 90 ? -6.854 -8.182 7.219 1.00 81.50 90 GLY A N 1
ATOM 739 C CA . GLY A 1 90 ? -5.879 -7.859 6.184 1.00 81.50 90 GLY A CA 1
ATOM 740 C C . GLY A 1 90 ? -4.440 -8.225 6.550 1.00 81.50 90 GLY A C 1
ATOM 741 O O . GLY A 1 90 ? -4.112 -9.319 7.027 1.00 81.50 90 GLY A O 1
ATOM 742 N N . TYR A 1 91 ? -3.550 -7.275 6.299 1.00 83.00 91 TYR A N 1
ATOM 743 C CA . TYR A 1 91 ? -2.152 -7.366 6.686 1.00 83.00 91 TYR A CA 1
ATOM 744 C C . TYR A 1 91 ? -1.996 -6.917 8.135 1.00 83.00 91 TYR A C 1
ATOM 746 O O . TYR A 1 91 ? -2.053 -5.723 8.424 1.00 83.00 91 TYR A O 1
ATOM 754 N N . ASN A 1 92 ? -1.787 -7.882 9.029 1.00 90.12 92 ASN A N 1
ATOM 755 C CA . ASN A 1 92 ? -1.211 -7.594 10.336 1.00 90.12 92 ASN A CA 1
ATOM 756 C C . ASN A 1 92 ? 0.263 -7.188 10.178 1.00 90.12 92 ASN A C 1
ATOM 758 O O . ASN A 1 92 ? 0.833 -7.313 9.087 1.00 90.12 92 ASN A O 1
ATOM 762 N N . LEU A 1 93 ? 0.877 -6.676 11.236 1.00 87.50 93 LEU A N 1
ATOM 763 C CA . LEU A 1 93 ? 2.238 -6.156 11.239 1.00 87.50 93 LEU A CA 1
ATOM 764 C C . LEU A 1 93 ? 3.236 -7.173 10.683 1.00 87.50 93 LEU A C 1
ATOM 766 O O . LEU A 1 93 ? 4.035 -6.826 9.820 1.00 87.50 93 LEU A O 1
ATOM 770 N N . ARG A 1 94 ? 3.137 -8.450 11.076 1.00 89.88 94 ARG A N 1
ATOM 771 C CA . ARG A 1 94 ? 4.019 -9.510 10.553 1.00 89.88 94 ARG A CA 1
ATOM 772 C C . ARG A 1 94 ? 3.889 -9.670 9.038 1.00 89.88 94 ARG A C 1
ATOM 774 O O . ARG A 1 94 ? 4.895 -9.651 8.333 1.00 89.88 94 ARG A O 1
ATOM 781 N N . ARG A 1 95 ? 2.660 -9.813 8.526 1.00 92.00 95 ARG A N 1
ATOM 782 C CA . ARG A 1 95 ? 2.411 -9.942 7.078 1.00 92.00 95 ARG A CA 1
ATOM 783 C C . ARG A 1 95 ? 2.856 -8.688 6.326 1.00 92.00 95 ARG A C 1
ATOM 785 O O . ARG A 1 95 ? 3.367 -8.786 5.215 1.00 92.00 95 ARG A O 1
ATOM 792 N N . LYS A 1 96 ? 2.660 -7.511 6.925 1.00 92.19 96 LYS A N 1
ATOM 793 C CA . LYS A 1 96 ? 3.061 -6.218 6.362 1.00 92.19 96 LYS A CA 1
ATOM 794 C C . LYS A 1 96 ? 4.579 -6.130 6.242 1.00 92.19 96 LYS A C 1
ATOM 796 O O . LYS A 1 96 ? 5.069 -5.811 5.165 1.00 92.19 96 LYS A O 1
ATOM 801 N N . THR A 1 97 ? 5.313 -6.491 7.293 1.00 92.06 97 THR A N 1
ATOM 802 C CA . THR A 1 97 ? 6.777 -6.562 7.258 1.00 92.06 97 THR A CA 1
ATOM 803 C C . THR A 1 97 ? 7.251 -7.526 6.178 1.00 92.06 97 THR A C 1
ATOM 805 O O . THR A 1 97 ? 8.105 -7.147 5.391 1.00 92.06 97 THR A O 1
ATOM 808 N N . MET A 1 98 ? 6.648 -8.716 6.052 1.00 94.56 98 MET A N 1
ATOM 809 C CA . MET A 1 98 ? 6.993 -9.659 4.977 1.00 94.56 98 MET A CA 1
ATOM 810 C C . MET A 1 98 ? 6.824 -9.044 3.580 1.00 94.56 98 MET A C 1
ATOM 812 O O . MET A 1 98 ? 7.730 -9.152 2.760 1.00 94.56 98 MET A O 1
ATOM 816 N N . LEU A 1 99 ? 5.703 -8.363 3.312 1.00 95.38 99 LEU A N 1
ATOM 817 C CA . LEU A 1 99 ? 5.475 -7.690 2.028 1.00 95.38 99 LEU A CA 1
ATOM 818 C C . LEU A 1 99 ? 6.523 -6.603 1.755 1.00 95.38 99 LEU A C 1
ATOM 820 O O . LEU A 1 99 ? 7.079 -6.550 0.661 1.00 95.38 99 LEU A O 1
ATOM 824 N N . LEU A 1 100 ? 6.808 -5.754 2.744 1.00 95.00 100 LEU A N 1
ATOM 825 C CA . LEU A 1 100 ? 7.789 -4.674 2.604 1.00 95.00 100 LEU A CA 1
ATOM 826 C C . LEU A 1 100 ? 9.216 -5.217 2.448 1.00 95.00 100 LEU A C 1
ATOM 828 O O . LEU A 1 100 ? 9.999 -4.655 1.686 1.00 95.00 100 LEU A O 1
ATOM 832 N N . SER A 1 101 ? 9.543 -6.333 3.104 1.00 96.44 101 SER A N 1
ATOM 833 C CA . SER A 1 101 ? 10.808 -7.040 2.900 1.00 96.44 101 SER A CA 1
ATOM 834 C C . SER A 1 101 ? 10.915 -7.591 1.482 1.00 96.44 101 SER A C 1
ATOM 836 O O . SER A 1 101 ? 11.942 -7.382 0.852 1.00 96.44 101 SER A O 1
ATOM 838 N N . VAL A 1 102 ? 9.870 -8.234 0.945 1.00 97.44 102 VAL A N 1
ATOM 839 C CA . VAL A 1 102 ? 9.866 -8.712 -0.452 1.00 97.44 102 VAL A CA 1
ATOM 840 C C . VAL A 1 102 ? 10.029 -7.545 -1.426 1.00 97.44 102 VAL A C 1
ATOM 842 O O . VAL A 1 102 ? 10.859 -7.615 -2.326 1.00 97.44 102 VAL A O 1
ATOM 845 N N . TRP A 1 103 ? 9.299 -6.449 -1.218 1.00 97.38 103 TRP A N 1
ATOM 846 C CA . TRP A 1 103 ? 9.431 -5.233 -2.020 1.00 97.38 103 TRP A CA 1
ATOM 847 C C . TRP A 1 103 ? 10.869 -4.680 -2.003 1.00 97.38 103 TRP A C 1
ATOM 849 O O . TRP A 1 103 ? 11.463 -4.498 -3.067 1.00 97.38 103 TRP A O 1
ATOM 859 N N . GLY A 1 104 ? 11.470 -4.501 -0.823 1.00 97.12 104 GLY A N 1
ATOM 860 C CA . GLY A 1 104 ? 12.836 -3.984 -0.693 1.00 97.12 104 GLY A CA 1
ATOM 861 C C . GLY A 1 104 ? 13.904 -4.937 -1.240 1.00 97.12 104 GLY A C 1
ATOM 862 O O . GLY A 1 104 ? 14.791 -4.518 -1.980 1.00 97.12 104 GLY A O 1
ATOM 863 N N . LEU A 1 105 ? 13.795 -6.234 -0.942 1.00 97.94 105 LEU A N 1
ATOM 864 C CA . LEU A 1 105 ? 14.718 -7.254 -1.448 1.00 97.94 105 LEU A CA 1
ATOM 865 C C . LEU A 1 105 ? 14.629 -7.406 -2.967 1.00 97.94 105 LEU A C 1
ATOM 867 O O . LEU A 1 105 ? 15.645 -7.665 -3.601 1.00 97.94 105 LEU A O 1
ATOM 871 N N . SER A 1 106 ? 13.449 -7.212 -3.561 1.00 97.00 106 SER A N 1
ATOM 872 C CA . SER A 1 106 ? 13.287 -7.278 -5.017 1.00 97.00 106 SER A CA 1
ATOM 873 C C . SER A 1 106 ? 14.076 -6.176 -5.738 1.00 97.00 106 SER A C 1
ATOM 875 O O . SER A 1 106 ? 14.697 -6.448 -6.763 1.00 97.00 106 SER A O 1
ATOM 877 N N . LEU A 1 107 ? 14.158 -4.968 -5.161 1.00 97.19 107 LEU A N 1
ATOM 878 C CA . LEU A 1 107 ? 15.043 -3.915 -5.665 1.00 97.19 107 LEU A CA 1
ATOM 879 C C . LEU A 1 107 ? 16.510 -4.339 -5.566 1.00 97.19 107 LEU A C 1
ATOM 881 O O . LEU A 1 107 ? 17.246 -4.195 -6.534 1.00 97.19 107 LEU A O 1
ATOM 885 N N . ILE A 1 108 ? 16.931 -4.878 -4.418 1.00 98.00 108 ILE A N 1
ATOM 886 C CA . ILE A 1 108 ? 18.318 -5.326 -4.222 1.00 98.00 108 ILE A CA 1
ATOM 887 C C . ILE A 1 108 ? 18.679 -6.412 -5.240 1.00 98.00 108 ILE A C 1
ATOM 889 O O . ILE A 1 108 ? 19.726 -6.326 -5.874 1.00 98.00 108 ILE A O 1
ATOM 893 N N . ALA A 1 109 ? 17.799 -7.393 -5.446 1.00 97.31 109 ALA A N 1
ATOM 894 C CA . ALA A 1 109 ? 17.996 -8.447 -6.435 1.00 97.31 109 ALA A CA 1
ATOM 895 C C . ALA A 1 109 ? 18.178 -7.875 -7.849 1.00 97.31 109 ALA A C 1
ATOM 897 O O . ALA A 1 109 ? 19.110 -8.265 -8.545 1.00 97.31 109 ALA A O 1
ATOM 898 N N . LEU A 1 110 ? 17.344 -6.907 -8.242 1.00 97.38 110 LEU A N 1
ATOM 899 C CA . LEU A 1 110 ? 17.437 -6.279 -9.559 1.00 97.38 110 LEU A CA 1
ATOM 900 C C . LEU A 1 110 ? 18.665 -5.363 -9.703 1.00 97.38 110 LEU A C 1
ATOM 902 O O . LEU A 1 110 ? 19.189 -5.207 -10.797 1.00 97.38 110 LEU A O 1
ATOM 906 N N . VAL A 1 111 ? 19.153 -4.754 -8.620 1.00 97.31 111 VAL A N 1
ATOM 907 C CA . VAL A 1 111 ? 20.416 -3.996 -8.646 1.00 97.31 111 VAL A CA 1
ATOM 908 C C . VAL A 1 111 ? 21.615 -4.930 -8.841 1.00 97.31 111 VAL A C 1
ATOM 910 O O . VAL A 1 111 ? 22.547 -4.570 -9.555 1.00 97.31 111 VAL A O 1
ATOM 913 N N . LEU A 1 112 ? 21.598 -6.118 -8.225 1.00 97.81 112 LEU A N 1
ATOM 914 C CA . LEU A 1 112 ? 22.672 -7.110 -8.353 1.00 97.81 112 LEU A CA 1
ATOM 915 C C . LEU A 1 112 ? 22.693 -7.776 -9.735 1.00 97.81 112 LEU A C 1
ATOM 917 O O . LEU A 1 112 ? 23.768 -7.999 -10.286 1.00 97.81 112 LEU A O 1
ATOM 921 N N . ASP A 1 113 ? 21.519 -8.066 -10.293 1.00 97.38 113 ASP A N 1
ATOM 922 C CA . ASP A 1 113 ? 21.354 -8.545 -11.663 1.00 97.38 113 ASP A CA 1
ATOM 923 C C . ASP A 1 113 ? 20.176 -7.817 -12.338 1.00 97.38 113 ASP A C 1
ATOM 925 O O . ASP A 1 113 ? 19.017 -8.216 -12.173 1.00 97.38 113 ASP A O 1
ATOM 929 N N . PRO A 1 114 ? 20.455 -6.771 -13.140 1.00 96.31 114 PRO A N 1
ATOM 930 C CA . PRO A 1 114 ? 19.427 -5.982 -13.825 1.00 96.31 114 PRO A CA 1
ATOM 931 C C . PRO A 1 114 ? 18.599 -6.746 -14.862 1.00 96.31 114 PRO A C 1
ATOM 933 O O . PRO A 1 114 ? 17.570 -6.232 -15.313 1.00 96.31 114 PRO A O 1
ATOM 936 N N . THR A 1 115 ? 19.033 -7.952 -15.243 1.00 96.56 115 THR A N 1
ATOM 937 C CA . THR A 1 115 ? 18.283 -8.860 -16.122 1.00 96.56 115 THR A CA 1
ATOM 938 C C . THR A 1 115 ? 17.400 -9.834 -15.348 1.00 96.56 115 THR A C 1
ATOM 940 O O . THR A 1 115 ? 16.596 -10.534 -15.957 1.00 96.56 115 THR A O 1
ATOM 943 N N . LEU A 1 116 ? 17.527 -9.887 -14.016 1.00 96.19 116 LEU A N 1
ATOM 944 C CA . LEU A 1 116 ? 16.842 -10.835 -13.139 1.00 96.19 116 LEU A CA 1
ATOM 945 C C . LEU A 1 116 ? 16.968 -12.280 -13.657 1.00 96.19 116 LEU A C 1
ATOM 947 O O . LEU A 1 116 ? 15.976 -12.913 -14.015 1.00 96.19 116 LEU A O 1
ATOM 951 N N . LEU A 1 117 ? 18.199 -12.792 -13.726 1.00 96.06 117 LEU A N 1
ATOM 952 C CA . LEU A 1 117 ? 18.545 -14.117 -14.251 1.00 96.06 117 LEU A CA 1
ATOM 953 C C . LEU A 1 117 ? 18.130 -14.314 -15.721 1.00 96.06 117 LEU A C 1
ATOM 955 O O . LEU A 1 117 ? 17.765 -15.416 -16.129 1.00 96.06 117 LEU A O 1
ATOM 959 N N . GLY A 1 118 ? 18.155 -13.242 -16.517 1.00 96.25 118 GLY A N 1
ATOM 960 C CA . GLY A 1 118 ? 17.744 -13.249 -17.924 1.00 96.25 118 GLY A CA 1
ATOM 961 C C . GLY A 1 118 ? 16.231 -13.200 -18.172 1.00 96.25 118 GLY A C 1
ATOM 962 O O . GLY A 1 118 ? 15.811 -13.330 -19.321 1.00 96.25 118 GLY A O 1
ATOM 963 N N . LEU A 1 119 ? 15.402 -13.006 -17.139 1.00 96.44 119 LEU A N 1
ATOM 964 C CA . LEU A 1 119 ? 13.946 -12.854 -17.284 1.00 96.44 119 LEU A CA 1
ATOM 965 C C . LEU A 1 119 ? 13.534 -11.494 -17.868 1.00 96.44 119 LEU A C 1
ATOM 967 O O . LEU A 1 119 ? 12.434 -11.361 -18.404 1.00 96.44 119 LEU A O 1
ATOM 971 N N . LEU A 1 120 ? 14.392 -10.484 -17.738 1.00 97.31 120 LEU A N 1
ATOM 972 C CA . LEU A 1 120 ? 14.161 -9.112 -18.173 1.00 97.31 120 LEU A CA 1
ATOM 973 C C . LEU A 1 120 ? 15.276 -8.656 -19.126 1.00 97.31 120 LEU A C 1
ATOM 975 O O . LEU A 1 120 ? 16.422 -9.098 -19.002 1.00 97.31 120 LEU A O 1
ATOM 979 N N . PRO A 1 121 ? 14.976 -7.749 -20.073 1.00 96.94 121 PRO A N 1
ATOM 980 C CA . PRO A 1 121 ? 15.991 -7.204 -20.965 1.00 96.94 121 PRO A CA 1
ATOM 981 C C . PRO A 1 121 ? 17.049 -6.423 -20.176 1.00 96.94 121 PRO A C 1
ATOM 983 O O . PRO A 1 121 ? 16.722 -5.717 -19.220 1.00 96.94 121 PRO A O 1
ATOM 986 N N . ALA A 1 122 ? 18.312 -6.504 -20.604 1.00 97.25 122 ALA A N 1
ATOM 987 C CA . ALA A 1 122 ? 19.389 -5.717 -20.009 1.00 97.25 122 ALA A CA 1
ATOM 988 C C . ALA A 1 122 ? 19.109 -4.213 -20.201 1.00 97.25 122 ALA A C 1
ATOM 990 O O . ALA A 1 122 ? 18.986 -3.758 -21.343 1.00 97.25 122 ALA A O 1
ATOM 991 N N . PRO A 1 123 ? 18.980 -3.429 -19.117 1.00 97.06 123 PRO A N 1
ATOM 992 C CA . PRO A 1 123 ? 18.623 -2.027 -19.232 1.00 97.06 123 PRO A CA 1
ATOM 993 C C . PRO A 1 123 ? 19.787 -1.218 -19.808 1.00 97.06 123 PRO A C 1
ATOM 995 O O . PRO A 1 123 ? 20.922 -1.316 -19.350 1.00 97.06 123 PRO A O 1
ATOM 998 N N . THR A 1 124 ? 19.489 -0.373 -20.793 1.00 97.06 124 THR A N 1
ATOM 999 C CA . THR A 1 124 ? 20.468 0.502 -21.463 1.00 97.06 124 THR A CA 1
ATOM 1000 C C . THR A 1 124 ? 20.453 1.940 -20.938 1.00 97.06 124 THR A C 1
ATOM 1002 O O . THR A 1 124 ? 21.258 2.768 -21.356 1.00 97.06 124 THR A O 1
ATOM 1005 N N . SER A 1 125 ? 19.533 2.260 -20.026 1.00 97.81 125 SER A N 1
ATOM 1006 C CA . SER A 1 125 ? 19.383 3.576 -19.405 1.00 97.81 125 SER A CA 1
ATOM 1007 C C . SER A 1 125 ? 18.751 3.458 -18.017 1.00 97.81 125 SER A C 1
ATOM 1009 O O . SER A 1 125 ? 18.171 2.426 -17.669 1.00 97.81 125 SER A O 1
ATOM 1011 N N . THR A 1 126 ? 18.790 4.539 -17.236 1.00 97.00 126 THR A N 1
ATOM 1012 C CA . THR A 1 126 ? 18.103 4.608 -15.938 1.00 97.00 126 THR A CA 1
ATOM 1013 C C . THR A 1 126 ? 16.603 4.356 -16.072 1.00 97.00 126 THR A C 1
ATOM 1015 O O . THR A 1 126 ? 16.027 3.642 -15.259 1.00 97.00 126 THR A O 1
ATOM 1018 N N . TYR A 1 127 ? 15.957 4.890 -17.113 1.00 97.56 127 TYR A N 1
ATOM 1019 C CA . TYR A 1 127 ? 14.527 4.662 -17.324 1.00 97.56 127 TYR A CA 1
ATOM 1020 C C . TYR A 1 127 ? 14.235 3.206 -17.712 1.00 97.56 127 TYR A C 1
ATOM 1022 O O . TYR A 1 127 ? 13.267 2.625 -17.226 1.00 97.56 127 TYR A O 1
ATOM 1030 N N . ALA A 1 128 ? 15.103 2.572 -18.510 1.00 97.75 128 ALA A N 1
ATOM 1031 C CA . ALA A 1 128 ? 14.989 1.142 -18.802 1.00 97.75 128 ALA A CA 1
ATOM 1032 C C . ALA A 1 128 ? 15.127 0.293 -17.523 1.00 97.75 128 ALA A C 1
ATOM 1034 O O . ALA A 1 128 ? 14.357 -0.642 -17.314 1.00 97.75 128 ALA A O 1
ATOM 1035 N N . PHE A 1 129 ? 16.036 0.664 -16.614 1.00 98.31 129 PHE A N 1
ATOM 1036 C CA . PHE A 1 129 ? 16.140 0.023 -15.302 1.00 98.31 129 PHE A CA 1
ATOM 1037 C C . PHE A 1 129 ? 14.865 0.220 -14.464 1.00 98.31 129 PHE A C 1
ATOM 1039 O O . PHE A 1 129 ? 14.325 -0.744 -13.923 1.00 98.31 129 PHE A O 1
ATOM 1046 N N . LEU A 1 130 ? 14.337 1.448 -14.398 1.00 98.25 130 LEU A N 1
ATOM 1047 C CA . LEU A 1 130 ? 13.082 1.739 -13.696 1.00 98.25 130 LEU A CA 1
ATOM 1048 C C . LEU A 1 130 ? 11.887 1.009 -14.313 1.00 98.25 130 LEU A C 1
ATOM 1050 O O . LEU A 1 130 ? 10.956 0.664 -13.590 1.00 98.25 130 LEU A O 1
ATOM 1054 N N . THR A 1 131 ? 11.920 0.729 -15.614 1.00 98.25 131 THR A N 1
ATOM 1055 C CA . THR A 1 131 ? 10.912 -0.092 -16.293 1.00 98.25 131 THR A CA 1
ATOM 1056 C C . THR A 1 131 ? 10.946 -1.525 -15.765 1.00 98.25 131 THR A C 1
ATOM 1058 O O . THR A 1 131 ? 9.922 -2.019 -15.293 1.00 98.25 131 THR A O 1
ATOM 1061 N N . ASN A 1 132 ? 12.123 -2.160 -15.735 1.00 98.31 132 ASN A N 1
ATOM 1062 C CA . ASN A 1 132 ? 12.302 -3.500 -15.161 1.00 98.31 132 ASN A CA 1
ATOM 1063 C C . ASN A 1 132 ? 11.870 -3.550 -13.687 1.00 98.31 132 ASN A C 1
ATOM 1065 O O . ASN A 1 132 ? 11.138 -4.453 -13.274 1.00 98.31 132 ASN A O 1
ATOM 1069 N N . LEU A 1 133 ? 12.263 -2.541 -12.903 1.00 98.38 133 LEU A N 1
ATOM 1070 C CA . LEU A 1 133 ? 11.870 -2.421 -11.501 1.00 98.38 133 LEU A CA 1
ATOM 1071 C C . LEU A 1 133 ? 10.356 -2.270 -11.348 1.00 98.38 133 LEU A C 1
ATOM 1073 O O . LEU A 1 133 ? 9.761 -2.895 -10.474 1.00 98.38 133 LEU A O 1
ATOM 1077 N N . SER A 1 134 ? 9.723 -1.477 -12.214 1.00 98.12 134 SER A N 1
ATOM 1078 C CA . SER A 1 134 ? 8.277 -1.256 -12.188 1.00 98.12 134 SER A CA 1
ATOM 1079 C C . SER A 1 134 ? 7.504 -2.525 -12.517 1.00 98.12 134 SER A C 1
ATOM 1081 O O . SER A 1 134 ? 6.519 -2.819 -11.847 1.00 98.12 134 SER A O 1
ATOM 1083 N N . ILE A 1 135 ? 7.968 -3.315 -13.490 1.00 97.88 135 ILE A N 1
ATOM 1084 C CA . ILE A 1 135 ? 7.388 -4.630 -13.797 1.00 97.88 135 ILE A CA 1
ATOM 1085 C C . ILE A 1 135 ? 7.457 -5.524 -12.558 1.00 97.88 135 ILE A C 1
ATOM 1087 O O . ILE A 1 135 ? 6.441 -6.060 -12.117 1.00 97.88 135 ILE A O 1
ATOM 1091 N N . LEU A 1 136 ? 8.638 -5.640 -11.949 1.00 97.88 136 LEU A N 1
ATOM 1092 C CA . LEU A 1 136 ? 8.848 -6.476 -10.771 1.00 97.88 136 LEU A CA 1
ATOM 1093 C C . LEU A 1 136 ? 7.973 -6.036 -9.587 1.00 97.88 136 LEU A C 1
ATOM 1095 O O . LEU A 1 136 ? 7.285 -6.853 -8.976 1.00 97.88 136 LEU A O 1
ATOM 1099 N N . TRP A 1 137 ? 7.932 -4.741 -9.286 1.00 98.31 137 TRP A N 1
ATOM 1100 C CA . TRP A 1 137 ? 7.109 -4.192 -8.210 1.00 98.31 137 TRP A CA 1
ATOM 1101 C C . TRP A 1 137 ? 5.603 -4.258 -8.489 1.00 98.31 137 TRP A C 1
ATOM 1103 O O . TRP A 1 137 ? 4.821 -4.439 -7.551 1.00 98.31 137 TRP A O 1
ATOM 1113 N N . ALA A 1 138 ? 5.171 -4.166 -9.749 1.00 97.94 138 ALA A N 1
ATOM 1114 C CA . ALA A 1 138 ? 3.785 -4.422 -10.132 1.00 97.94 138 ALA A CA 1
ATOM 1115 C C . ALA A 1 138 ? 3.411 -5.892 -9.891 1.00 97.94 138 ALA A C 1
ATOM 1117 O O . ALA A 1 138 ? 2.360 -6.171 -9.309 1.00 97.94 138 ALA A O 1
ATOM 1118 N N . MET A 1 139 ? 4.299 -6.828 -10.241 1.00 97.25 139 MET A N 1
ATOM 1119 C CA . MET A 1 139 ? 4.110 -8.255 -9.965 1.00 97.25 139 MET A CA 1
ATOM 1120 C C . MET A 1 139 ? 4.065 -8.549 -8.463 1.00 97.25 139 MET A C 1
ATOM 1122 O O . MET A 1 139 ? 3.219 -9.328 -8.024 1.00 97.25 139 MET A O 1
ATOM 1126 N N . VAL A 1 140 ? 4.900 -7.889 -7.652 1.00 97.69 140 VAL A N 1
ATOM 1127 C CA . VAL A 1 140 ? 4.833 -7.983 -6.183 1.00 97.69 140 VAL A CA 1
ATOM 1128 C C . VAL A 1 140 ? 3.480 -7.488 -5.663 1.00 97.69 140 VAL A C 1
ATOM 1130 O O . VAL A 1 140 ? 2.860 -8.176 -4.853 1.00 97.69 140 VAL A O 1
ATOM 1133 N N . ALA A 1 141 ? 2.987 -6.337 -6.138 1.00 96.62 141 ALA A N 1
ATOM 1134 C CA . ALA A 1 141 ? 1.690 -5.792 -5.726 1.00 96.62 141 ALA A CA 1
ATOM 1135 C C . ALA A 1 141 ? 0.528 -6.732 -6.091 1.00 96.62 141 ALA A C 1
ATOM 1137 O O . ALA A 1 141 ? -0.293 -7.078 -5.237 1.00 96.62 141 ALA A O 1
ATOM 1138 N N . ALA A 1 142 ? 0.486 -7.178 -7.350 1.00 97.06 142 ALA A N 1
ATOM 1139 C CA . ALA A 1 142 ? -0.544 -8.077 -7.855 1.00 97.06 142 ALA A CA 1
ATOM 1140 C C . ALA A 1 142 ? -0.508 -9.430 -7.131 1.00 97.06 142 ALA A C 1
ATOM 1142 O O . ALA A 1 142 ? -1.534 -9.900 -6.638 1.00 97.06 142 ALA A O 1
ATOM 1143 N N . GLY A 1 143 ? 0.682 -10.020 -6.994 1.00 97.44 143 GLY A N 1
ATOM 1144 C CA . GLY A 1 143 ? 0.892 -11.282 -6.293 1.00 97.44 143 GLY A CA 1
ATOM 1145 C C . GLY A 1 143 ? 0.469 -11.206 -4.829 1.00 97.44 143 GLY A C 1
ATOM 1146 O O . GLY A 1 143 ? -0.283 -12.059 -4.367 1.00 97.44 143 GLY A O 1
ATOM 1147 N N . ALA A 1 144 ? 0.865 -10.154 -4.107 1.00 95.88 144 ALA A N 1
ATOM 1148 C CA . ALA A 1 144 ? 0.462 -9.940 -2.718 1.00 95.88 144 ALA A CA 1
ATOM 1149 C C . ALA A 1 144 ? -1.065 -9.875 -2.563 1.00 95.88 144 ALA A C 1
ATOM 1151 O O . ALA A 1 144 ? -1.635 -10.524 -1.682 1.00 95.88 144 ALA A O 1
ATOM 1152 N N . MET A 1 145 ? -1.735 -9.139 -3.453 1.00 96.00 145 MET A N 1
ATOM 1153 C CA . MET A 1 145 ? -3.187 -8.993 -3.442 1.00 96.00 145 MET A CA 1
ATOM 1154 C C . MET A 1 145 ? -3.902 -10.317 -3.754 1.00 96.00 145 MET A C 1
ATOM 1156 O O . MET A 1 145 ? -4.805 -10.710 -3.012 1.00 96.00 145 MET A O 1
ATOM 1160 N N . VAL A 1 146 ? -3.482 -11.041 -4.79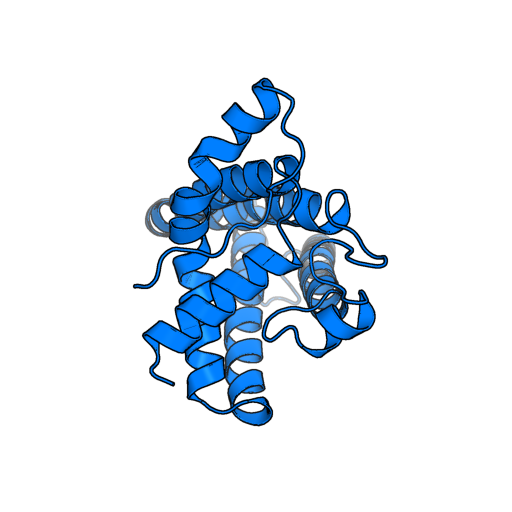5 1.00 97.31 146 VAL A N 1
ATOM 1161 C CA . VAL A 1 146 ? -4.079 -12.334 -5.177 1.00 97.31 146 VAL A CA 1
ATOM 1162 C C . VAL A 1 146 ? -3.845 -13.383 -4.094 1.00 97.31 146 VAL A C 1
ATOM 1164 O O . VAL A 1 146 ? -4.802 -13.989 -3.611 1.00 97.31 146 VAL A O 1
ATOM 1167 N N . VAL A 1 147 ? -2.595 -13.558 -3.653 1.00 96.62 147 VAL A N 1
ATOM 1168 C CA . VAL A 1 147 ? -2.234 -14.544 -2.627 1.00 96.62 147 VAL A CA 1
ATOM 1169 C C . VAL A 1 147 ? -2.998 -14.275 -1.339 1.00 96.62 147 VAL A C 1
ATOM 1171 O O . VAL A 1 147 ? -3.549 -15.208 -0.756 1.00 96.62 147 VAL A O 1
ATOM 1174 N N . ARG A 1 148 ? -3.092 -13.014 -0.890 1.00 95.12 148 ARG A N 1
ATOM 1175 C CA . ARG A 1 148 ? -3.834 -12.710 0.339 1.00 95.12 148 ARG A CA 1
ATOM 1176 C C . ARG A 1 148 ? -5.333 -12.955 0.186 1.00 95.12 148 ARG A C 1
ATOM 1178 O O . ARG A 1 148 ? -5.935 -13.487 1.115 1.00 95.12 148 ARG A O 1
ATOM 1185 N N . THR A 1 149 ? -5.912 -12.616 -0.960 1.00 97.19 149 THR A N 1
ATOM 1186 C CA . THR A 1 149 ? -7.335 -12.851 -1.244 1.00 97.19 149 THR A CA 1
ATOM 1187 C C . THR A 1 149 ? -7.665 -14.341 -1.198 1.00 97.19 149 THR A C 1
ATOM 1189 O O . THR A 1 149 ? -8.548 -14.751 -0.449 1.00 97.19 149 THR A O 1
ATOM 1192 N N . VAL A 1 150 ? -6.895 -15.164 -1.915 1.00 97.50 150 VAL A N 1
ATOM 1193 C CA . VAL A 1 150 ? -7.074 -16.624 -1.936 1.00 97.50 150 VAL A CA 1
ATOM 1194 C C . VAL A 1 150 ? -6.828 -17.229 -0.557 1.00 97.50 150 VAL A C 1
ATOM 1196 O O . VAL A 1 150 ? -7.602 -18.060 -0.098 1.00 97.50 150 VAL A O 1
ATOM 1199 N N . HIS A 1 151 ? -5.803 -16.769 0.159 1.00 95.94 151 HIS A N 1
ATOM 1200 C CA . HIS A 1 151 ? -5.548 -17.203 1.530 1.00 95.94 151 HIS A CA 1
ATOM 1201 C C . HIS A 1 151 ? -6.748 -16.919 2.453 1.00 95.94 151 HIS A C 1
ATOM 1203 O O . HIS A 1 151 ? -7.113 -17.767 3.266 1.00 95.94 151 HIS A O 1
ATOM 1209 N N . LEU A 1 152 ? -7.410 -15.766 2.310 1.00 96.31 152 LEU A N 1
ATOM 1210 C CA . LEU A 1 152 ? -8.615 -15.446 3.079 1.00 96.31 152 LEU A CA 1
ATOM 1211 C C . LEU A 1 152 ? -9.811 -16.335 2.730 1.00 96.31 152 LEU A C 1
ATOM 1213 O O . LEU A 1 152 ? -10.623 -16.588 3.618 1.00 96.31 152 LEU A O 1
ATOM 1217 N N . PHE A 1 153 ? -9.893 -16.872 1.509 1.00 97.38 153 PHE A N 1
ATOM 1218 C CA . PHE A 1 153 ? -10.941 -17.836 1.160 1.00 97.38 153 PHE A CA 1
ATOM 1219 C C . PHE A 1 153 ? -10.891 -19.074 2.056 1.00 97.38 153 PHE A C 1
ATOM 1221 O O . PHE A 1 153 ? -11.938 -19.545 2.494 1.00 97.38 153 PHE A O 1
ATOM 1228 N N . PHE A 1 154 ? -9.689 -19.554 2.379 1.00 96.69 154 PHE A N 1
ATOM 1229 C CA . PHE A 1 154 ? -9.499 -20.721 3.240 1.00 96.69 154 PHE A CA 1
ATOM 1230 C C . PHE A 1 154 ? -9.633 -20.408 4.734 1.00 96.69 154 PHE A C 1
ATOM 1232 O O . PHE A 1 154 ? -10.044 -21.274 5.496 1.00 96.69 154 PHE A O 1
ATOM 1239 N N . LEU A 1 155 ? -9.295 -19.187 5.164 1.00 93.94 155 LEU A N 1
ATOM 1240 C CA . LEU A 1 155 ? -9.341 -18.816 6.584 1.00 93.94 155 LEU A CA 1
ATOM 1241 C C . LEU A 1 155 ? -10.714 -18.324 7.053 1.00 93.94 155 LEU A C 1
ATOM 1243 O O . LEU A 1 155 ? -11.098 -18.583 8.188 1.00 93.94 155 LEU A O 1
ATOM 1247 N N . GLN A 1 156 ? -11.409 -17.544 6.224 1.00 93.81 156 GLN A N 1
ATOM 1248 C CA . GLN A 1 156 ? -12.616 -16.798 6.612 1.00 93.81 156 GLN A CA 1
ATOM 1249 C C . GLN A 1 156 ? -13.743 -16.901 5.568 1.00 93.81 156 GLN A C 1
ATOM 1251 O O . GLN A 1 156 ? -14.774 -16.240 5.690 1.00 93.81 156 GLN A O 1
ATOM 1256 N N . GLY A 1 157 ? -13.560 -17.732 4.538 1.00 95.69 157 GLY A N 1
ATOM 1257 C CA . GLY A 1 157 ? -14.524 -17.933 3.462 1.00 95.69 157 GLY A CA 1
ATOM 1258 C C . GLY A 1 157 ? -14.371 -16.953 2.297 1.00 95.69 157 GLY A C 1
ATOM 1259 O O . GLY A 1 157 ? -13.735 -15.899 2.385 1.00 95.69 157 GLY A O 1
ATOM 1260 N N . VAL A 1 158 ? -14.989 -17.310 1.168 1.00 97.12 158 VAL A N 1
ATOM 1261 C CA . VAL A 1 158 ? -14.867 -16.576 -0.105 1.00 97.12 158 VAL A CA 1
ATOM 1262 C C . VAL A 1 158 ? -15.321 -15.121 0.026 1.00 97.12 158 VAL A C 1
ATOM 1264 O O . VAL A 1 158 ? -14.635 -14.213 -0.443 1.00 97.12 158 VAL A O 1
ATOM 1267 N N . GLN A 1 159 ? -16.439 -14.880 0.719 1.00 96.38 159 GLN A N 1
ATOM 1268 C CA . GLN A 1 159 ? -16.962 -13.529 0.919 1.00 96.38 159 GLN A CA 1
ATOM 1269 C C . GLN A 1 159 ? -15.944 -12.626 1.630 1.00 96.38 159 GLN A C 1
ATOM 1271 O O . GLN A 1 159 ? -15.717 -11.513 1.169 1.00 96.38 159 GLN A O 1
ATOM 1276 N N . ALA A 1 160 ? -15.297 -13.092 2.702 1.00 94.69 160 ALA A N 1
ATOM 1277 C CA . ALA A 1 160 ? -14.331 -12.288 3.452 1.00 94.69 160 ALA A CA 1
ATOM 1278 C C . ALA A 1 160 ? -13.116 -11.894 2.598 1.00 94.69 160 ALA A C 1
ATOM 1280 O O . ALA A 1 160 ? -12.679 -10.742 2.640 1.00 94.69 160 ALA A O 1
ATOM 1281 N N . GLY A 1 161 ? -12.610 -12.825 1.780 1.00 96.94 161 GLY A N 1
ATOM 1282 C CA . GLY A 1 161 ? -11.515 -12.543 0.853 1.00 96.94 161 GLY A CA 1
ATOM 1283 C C . GLY A 1 161 ? -11.900 -11.530 -0.226 1.00 96.94 161 GLY A C 1
ATOM 1284 O O . GLY A 1 161 ? -11.147 -10.590 -0.469 1.00 96.94 161 GLY A O 1
ATOM 1285 N N . LEU A 1 162 ? -13.086 -11.660 -0.830 1.00 98.12 162 LEU A N 1
ATOM 1286 C CA . LEU A 1 162 ? -13.561 -10.713 -1.846 1.00 98.12 162 LEU A CA 1
ATOM 1287 C C . LEU A 1 162 ? -13.854 -9.328 -1.257 1.00 98.12 162 LEU A C 1
ATOM 1289 O O . LEU A 1 162 ? -13.533 -8.319 -1.880 1.00 98.12 162 LEU A O 1
ATOM 1293 N N . VAL A 1 163 ? -14.417 -9.266 -0.046 1.00 98.00 163 VAL A N 1
ATOM 1294 C CA . VAL A 1 163 ? -14.612 -8.005 0.684 1.00 98.00 163 VAL A CA 1
ATOM 1295 C C . VAL A 1 163 ? -13.269 -7.326 0.930 1.00 98.00 163 VAL A C 1
ATOM 1297 O O . VAL A 1 163 ? -13.135 -6.136 0.651 1.00 98.00 163 VAL A O 1
ATOM 1300 N N . TRP A 1 164 ? -12.260 -8.075 1.381 1.00 97.38 164 TRP A N 1
ATOM 1301 C CA . TRP A 1 164 ? -10.920 -7.536 1.595 1.00 97.38 164 TRP A CA 1
ATOM 1302 C C . TRP A 1 164 ? -10.282 -7.036 0.290 1.00 97.38 164 TRP A C 1
ATOM 1304 O O . TRP A 1 164 ? -9.713 -5.947 0.260 1.00 97.38 164 TRP A O 1
ATOM 1314 N N . PHE A 1 165 ? -10.415 -7.787 -0.804 1.00 97.88 165 PHE A N 1
ATOM 1315 C CA . PHE A 1 165 ? -9.920 -7.380 -2.120 1.00 97.88 165 PHE A CA 1
ATOM 1316 C C . PHE A 1 165 ? -10.558 -6.063 -2.586 1.00 97.88 165 PHE A C 1
ATOM 1318 O O . PHE A 1 165 ? -9.854 -5.113 -2.935 1.00 97.88 165 PHE A O 1
ATOM 1325 N N . VAL A 1 166 ? -11.893 -5.975 -2.527 1.00 98.19 166 VAL A N 1
ATOM 1326 C CA . VAL A 1 166 ? -12.631 -4.756 -2.888 1.00 98.19 166 VAL A CA 1
ATOM 1327 C C . VAL A 1 166 ? -12.250 -3.600 -1.973 1.00 98.19 166 VAL A C 1
ATOM 1329 O O . VAL A 1 166 ? -12.046 -2.494 -2.473 1.00 98.19 166 VAL A O 1
ATOM 1332 N N . LYS A 1 167 ? -12.100 -3.843 -0.663 1.00 97.44 167 LYS A N 1
ATOM 1333 C CA . LYS A 1 167 ? -11.598 -2.854 0.296 1.00 97.44 167 LYS A CA 1
ATOM 1334 C C . LYS A 1 167 ? -10.283 -2.263 -0.204 1.00 97.44 167 LYS A C 1
ATOM 1336 O O . LYS A 1 167 ? -10.247 -1.074 -0.475 1.00 97.44 167 LYS A O 1
ATOM 1341 N N . ILE A 1 168 ? -9.254 -3.077 -0.439 1.00 96.19 168 ILE A N 1
ATOM 1342 C CA . ILE A 1 168 ? -7.927 -2.590 -0.854 1.00 96.19 168 ILE A CA 1
ATOM 1343 C C . ILE A 1 168 ? -7.978 -1.738 -2.130 1.00 96.19 168 ILE A C 1
ATOM 1345 O O . ILE A 1 168 ? -7.358 -0.676 -2.168 1.00 96.19 168 ILE A O 1
ATOM 1349 N N . LEU A 1 169 ? -8.732 -2.159 -3.153 1.00 97.12 169 LEU A N 1
ATOM 1350 C CA . LEU A 1 169 ? -8.852 -1.404 -4.410 1.00 97.12 169 LEU A CA 1
ATOM 1351 C C . LEU A 1 169 ? -9.597 -0.074 -4.259 1.00 97.12 169 LEU A C 1
ATOM 1353 O O . LEU A 1 169 ? -9.395 0.856 -5.035 1.00 97.12 169 LEU A O 1
ATOM 1357 N N . THR A 1 170 ? -10.491 0.017 -3.279 1.00 98.12 170 THR A N 1
ATOM 1358 C CA . THR A 1 170 ? -11.346 1.194 -3.078 1.00 98.12 170 THR A CA 1
ATOM 1359 C C . THR A 1 170 ? -10.949 2.029 -1.863 1.00 98.12 170 THR A C 1
ATOM 1361 O O . THR A 1 170 ? -11.515 3.102 -1.649 1.00 98.12 170 THR A O 1
ATOM 1364 N N . ASP A 1 171 ? -9.959 1.578 -1.094 1.00 96.50 171 ASP A N 1
ATOM 1365 C CA . ASP A 1 171 ? -9.428 2.267 0.077 1.00 96.50 171 ASP A CA 1
ATOM 1366 C C . ASP A 1 171 ? -8.923 3.672 -0.263 1.00 96.50 171 ASP A C 1
ATOM 1368 O O . ASP A 1 171 ? -9.259 4.571 0.491 1.00 96.50 171 ASP A O 1
ATOM 1372 N N . PRO A 1 172 ? -8.228 3.951 -1.388 1.00 98.12 172 PRO A N 1
ATOM 1373 C CA . PRO A 1 172 ? -7.837 5.327 -1.710 1.00 98.12 172 PRO A CA 1
ATOM 1374 C C . PRO A 1 172 ? -9.025 6.301 -1.798 1.00 98.12 172 PRO A C 1
ATOM 1376 O O . PRO A 1 172 ? -8.972 7.407 -1.269 1.00 98.12 172 PRO A O 1
ATOM 1379 N N . PHE A 1 173 ? -10.142 5.887 -2.401 1.00 98.38 173 PHE A N 1
ATOM 1380 C CA . PHE A 1 173 ? -11.350 6.718 -2.446 1.00 98.38 173 PHE A CA 1
ATOM 1381 C C . PHE A 1 173 ? -11.960 6.907 -1.056 1.00 98.38 173 PHE A C 1
ATOM 1383 O O . PHE A 1 173 ? -12.445 7.986 -0.714 1.00 98.38 173 PHE A O 1
ATOM 1390 N N . HIS A 1 174 ? -11.958 5.839 -0.259 1.00 97.19 174 HIS A N 1
ATOM 1391 C CA . HIS A 1 174 ? -12.521 5.856 1.078 1.00 97.19 174 HIS A CA 1
ATOM 1392 C C . HIS A 1 174 ? -11.686 6.704 2.045 1.00 97.19 174 HIS A C 1
ATOM 1394 O O . HIS A 1 174 ? -12.249 7.588 2.684 1.00 97.19 174 HIS A O 1
ATOM 1400 N N . ASP A 1 175 ? -10.368 6.499 2.078 1.00 97.25 175 ASP A N 1
ATOM 1401 C CA . ASP A 1 175 ? -9.389 7.260 2.858 1.00 97.25 175 ASP A CA 1
ATOM 1402 C C . ASP A 1 175 ? -9.513 8.756 2.548 1.00 97.25 175 ASP A C 1
ATOM 1404 O O . ASP A 1 175 ? -9.599 9.568 3.466 1.00 97.25 175 ASP A O 1
ATOM 1408 N N . LEU A 1 176 ? -9.615 9.140 1.268 1.00 96.88 176 LEU A N 1
ATOM 1409 C CA . LEU A 1 176 ? -9.831 10.541 0.898 1.00 96.88 176 LEU A CA 1
ATOM 1410 C C . LEU A 1 176 ? -11.146 11.083 1.482 1.00 96.88 176 LEU A C 1
ATOM 1412 O O . LEU A 1 176 ? -11.163 12.164 2.067 1.00 96.88 176 LEU A O 1
ATOM 1416 N N . LYS A 1 177 ? -12.241 10.318 1.376 1.00 96.31 177 LYS A N 1
ATOM 1417 C CA . LYS A 1 177 ? -13.557 10.705 1.910 1.00 96.31 177 LYS A CA 1
ATOM 1418 C C . LYS A 1 177 ? -13.534 10.927 3.425 1.00 96.31 177 LYS A C 1
ATOM 1420 O O . LYS A 1 177 ? -14.196 11.852 3.890 1.00 96.31 177 LYS A O 1
ATOM 1425 N N . ILE A 1 178 ? -12.842 10.084 4.190 1.00 95.88 178 ILE A N 1
ATOM 1426 C CA . ILE A 1 178 ? -12.873 10.149 5.661 1.00 95.88 178 ILE A CA 1
ATOM 1427 C C . ILE A 1 178 ? -11.760 11.027 6.253 1.00 95.88 178 ILE A C 1
ATOM 1429 O O . ILE A 1 178 ? -11.950 11.579 7.332 1.00 95.88 178 ILE A O 1
ATOM 1433 N N . TYR A 1 179 ? -10.645 11.233 5.540 1.00 97.25 179 TYR A N 1
ATOM 1434 C CA . TYR A 1 179 ? -9.468 11.942 6.064 1.00 97.25 179 TYR A CA 1
ATOM 1435 C C . TYR A 1 179 ? -9.211 13.330 5.469 1.00 97.25 179 TYR A C 1
ATOM 1437 O O . TYR A 1 179 ? -8.289 14.011 5.914 1.00 97.25 179 TYR A O 1
ATOM 1445 N N . TYR A 1 180 ? -10.035 13.821 4.534 1.00 96.56 180 TYR A N 1
ATOM 1446 C CA . TYR A 1 180 ? -9.831 15.153 3.935 1.00 96.56 180 TYR A CA 1
ATOM 1447 C C . TYR A 1 180 ? -9.788 16.316 4.944 1.00 96.56 180 TYR A C 1
ATOM 1449 O O . TYR A 1 180 ? -9.198 17.360 4.669 1.00 96.56 180 TYR A O 1
ATOM 1457 N N . LYS A 1 181 ? -10.407 16.151 6.121 1.00 96.62 181 LYS A N 1
ATOM 1458 C CA . LYS A 1 181 ? -10.400 17.146 7.205 1.00 96.62 181 LYS A CA 1
ATOM 1459 C C . LYS A 1 181 ? -9.249 16.971 8.192 1.00 96.62 181 LYS A C 1
ATOM 1461 O O . LYS A 1 181 ? -8.980 17.897 8.955 1.00 96.62 181 LYS A O 1
ATOM 1466 N N . SER A 1 182 ? -8.561 15.831 8.202 1.00 97.00 182 SER A N 1
ATOM 1467 C CA . SER A 1 182 ? -7.528 15.524 9.199 1.00 97.00 182 SER A CA 1
ATOM 1468 C C . SER A 1 182 ? -6.398 16.565 9.247 1.00 97.00 182 SER A C 1
ATOM 1470 O O . SER A 1 182 ? -6.039 16.961 10.358 1.00 97.00 182 SER A O 1
ATOM 1472 N N . PRO A 1 183 ? -5.906 17.121 8.117 1.00 96.75 183 PRO A N 1
ATOM 1473 C CA . PRO A 1 183 ? -4.929 18.210 8.162 1.00 96.75 183 PRO A CA 1
ATOM 1474 C C . PRO A 1 183 ? -5.461 19.474 8.849 1.00 96.75 183 PRO A C 1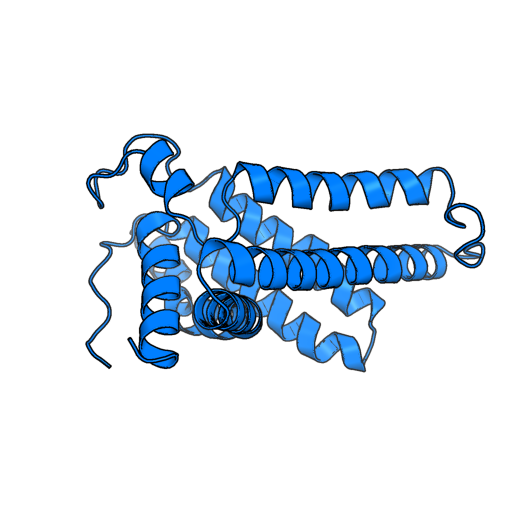
ATOM 1476 O O . PRO A 1 183 ? -4.735 20.128 9.592 1.00 96.75 183 PRO A O 1
ATOM 1479 N N . LEU A 1 184 ? -6.739 19.810 8.647 1.00 97.44 184 LEU A N 1
ATOM 1480 C CA . LEU A 1 184 ? -7.364 20.971 9.285 1.00 97.44 184 LEU A CA 1
ATOM 1481 C C . LEU A 1 184 ? -7.505 20.773 10.800 1.00 97.44 184 LEU A C 1
ATOM 1483 O O . LEU A 1 184 ? -7.252 21.704 11.560 1.00 97.44 184 LEU A O 1
ATOM 1487 N N . HIS A 1 185 ? -7.868 19.566 11.238 1.00 96.88 185 HIS A N 1
ATOM 1488 C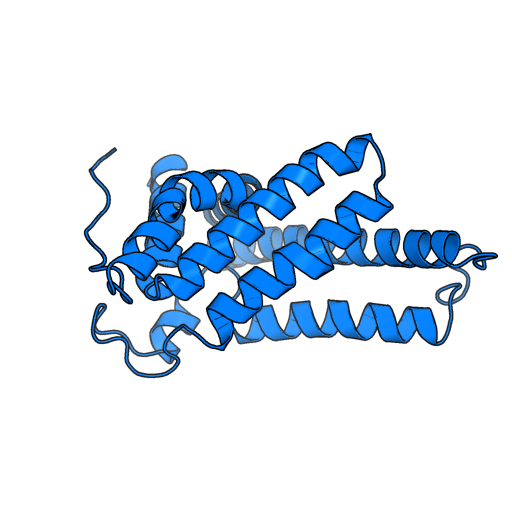 CA . HIS A 1 185 ? -7.907 19.207 12.659 1.00 96.88 185 HIS A CA 1
ATOM 1489 C C . HIS A 1 185 ? -6.517 19.321 13.306 1.00 96.88 185 HIS A C 1
ATOM 1491 O O . HIS A 1 185 ? -6.382 19.912 14.378 1.00 96.88 185 HIS A O 1
ATOM 1497 N N . LEU A 1 186 ? -5.457 18.881 12.616 1.00 96.44 186 LEU A N 1
ATOM 1498 C CA . LEU A 1 186 ? -4.082 19.058 13.096 1.00 96.44 186 LEU A CA 1
ATOM 1499 C C . LEU A 1 186 ? -3.698 20.526 13.279 1.00 96.44 186 LEU A C 1
ATOM 1501 O O . LEU A 1 186 ? -3.086 20.867 14.289 1.00 96.44 186 LEU A O 1
ATOM 1505 N N . LEU A 1 187 ? -4.081 21.401 12.342 1.00 96.31 187 LEU A N 1
ATOM 1506 C CA . LEU A 1 187 ? -3.831 22.843 12.455 1.00 96.31 187 LEU A CA 1
ATOM 1507 C C . LEU A 1 187 ? -4.554 23.477 13.655 1.00 96.31 187 LEU A C 1
ATOM 1509 O O . LEU A 1 187 ? -4.103 24.498 14.166 1.00 96.31 187 LEU A O 1
ATOM 1513 N N . ARG A 1 188 ? -5.642 22.863 14.133 1.00 96.81 188 ARG A N 1
ATOM 1514 C CA . ARG A 1 188 ? -6.368 23.264 15.351 1.00 96.81 188 ARG A CA 1
ATOM 1515 C C . ARG A 1 188 ? -5.795 22.655 16.634 1.00 96.81 188 ARG A C 1
ATOM 1517 O O . ARG A 1 188 ? -6.290 22.947 17.716 1.00 96.81 188 ARG A O 1
ATOM 1524 N N . GLY A 1 189 ? -4.762 21.818 16.532 1.00 96.12 189 GLY A N 1
ATOM 1525 C CA . GLY A 1 189 ? -4.157 21.120 17.667 1.00 96.12 189 GLY A CA 1
ATOM 1526 C C . GLY A 1 189 ? -4.836 19.797 18.037 1.00 96.12 189 GLY A C 1
ATOM 1527 O O . GLY A 1 189 ? -4.418 19.147 18.99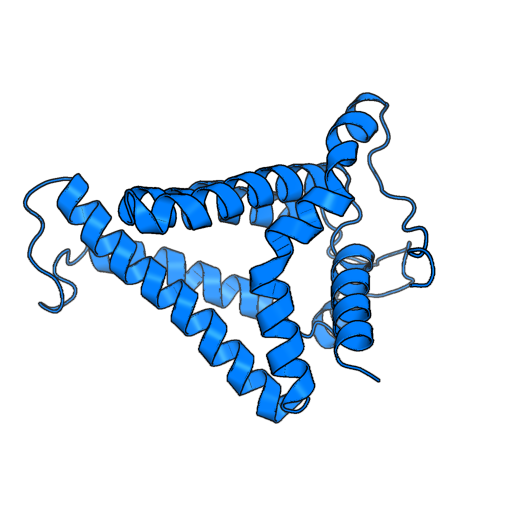6 1.00 96.12 189 GLY A O 1
ATOM 1528 N N . GLU A 1 190 ? -5.835 19.351 17.272 1.00 95.94 190 GLU A N 1
ATOM 1529 C CA . GLU A 1 190 ? -6.546 18.091 17.496 1.00 95.94 190 GLU A CA 1
ATOM 1530 C C . GLU A 1 190 ? -5.713 16.922 16.940 1.00 95.94 190 GLU A C 1
ATOM 1532 O O . GLU A 1 190 ? -5.782 16.578 15.760 1.00 95.94 190 GLU A O 1
ATOM 1537 N N . LYS A 1 191 ? -4.860 16.324 17.780 1.00 93.56 191 LYS A N 1
ATOM 1538 C CA . LYS A 1 191 ? -3.928 15.262 17.349 1.00 93.56 191 LYS A CA 1
ATOM 1539 C C . LYS A 1 191 ? -4.575 13.884 17.199 1.00 93.56 191 LYS A C 1
ATOM 1541 O O . LYS A 1 191 ? -4.062 13.068 16.434 1.00 93.56 191 LYS A O 1
ATOM 1546 N N . LEU A 1 192 ? -5.657 13.623 17.926 1.00 92.88 192 LEU A N 1
ATOM 1547 C CA . LEU A 1 192 ? -6.339 12.330 17.967 1.00 92.88 192 LEU A CA 1
ATOM 1548 C C . LEU A 1 192 ? -7.772 12.456 17.449 1.00 92.88 192 LEU A C 1
ATOM 1550 O O . LEU A 1 192 ? -8.433 13.473 17.654 1.00 92.88 192 LEU A O 1
ATOM 1554 N N . ASP A 1 193 ? -8.232 11.418 16.762 1.00 92.31 193 ASP A N 1
ATOM 1555 C CA . ASP A 1 193 ? -9.635 11.220 16.420 1.00 92.31 193 ASP A CA 1
ATOM 1556 C C . ASP A 1 193 ? -10.399 10.691 17.646 1.00 92.31 193 ASP A C 1
ATOM 1558 O O . ASP A 1 193 ? -9.930 9.723 18.249 1.00 92.31 193 ASP A O 1
ATOM 1562 N N . PRO A 1 194 ? -11.551 11.275 18.032 1.00 90.00 194 PRO A N 1
ATOM 1563 C CA . PRO A 1 194 ? -12.393 10.730 19.099 1.00 90.00 194 PRO A CA 1
ATOM 1564 C C . PRO A 1 194 ? -12.988 9.345 18.789 1.00 90.00 194 PRO A C 1
ATOM 1566 O O . PRO A 1 194 ? -13.575 8.746 19.685 1.00 90.00 194 PRO A O 1
ATOM 1569 N N . MET A 1 195 ? -12.842 8.825 17.562 1.00 90.69 195 MET A N 1
ATOM 1570 C CA . MET A 1 195 ? -13.366 7.516 17.143 1.00 90.69 195 MET A CA 1
ATOM 1571 C C . MET A 1 195 ? -14.882 7.387 17.290 1.00 90.69 195 MET A C 1
ATOM 1573 O O . MET A 1 195 ? -15.413 6.341 17.670 1.00 90.69 195 MET A O 1
ATOM 1577 N N . GLU A 1 196 ? -15.597 8.457 16.945 1.00 88.31 196 GLU A N 1
ATOM 1578 C CA . GLU A 1 196 ? -17.054 8.433 16.913 1.00 88.31 196 GLU A CA 1
ATOM 1579 C C . GLU A 1 196 ? -17.561 7.418 15.873 1.00 88.31 196 GLU A C 1
ATOM 1581 O O . GLU A 1 196 ? -17.102 7.432 14.724 1.00 88.31 196 GLU A O 1
ATOM 1586 N N . PRO A 1 197 ? -18.520 6.542 16.237 1.00 85.38 197 PRO A N 1
ATOM 1587 C CA . PRO A 1 197 ? -19.085 5.572 15.311 1.00 85.38 197 PRO A CA 1
ATOM 1588 C C . PRO A 1 197 ? -19.614 6.233 14.041 1.00 85.38 197 PRO A C 1
ATOM 1590 O O . PRO A 1 197 ? -20.346 7.223 14.092 1.00 85.38 197 PRO A O 1
ATOM 1593 N N . TRP A 1 198 ? -19.310 5.646 12.882 1.00 84.94 198 TRP A N 1
ATOM 1594 C CA . TRP A 1 198 ? -19.894 6.134 11.637 1.00 84.94 198 TRP A CA 1
ATOM 1595 C C . TRP A 1 198 ? -21.421 6.001 11.651 1.00 84.94 198 TRP A C 1
ATOM 1597 O O . TRP A 1 198 ? -21.922 4.934 12.041 1.00 84.94 198 TRP A O 1
ATOM 1607 N N . PRO A 1 199 ? -22.155 7.007 11.126 1.00 79.25 199 PRO A N 1
ATOM 1608 C CA . PRO A 1 199 ? -23.609 6.962 11.013 1.00 79.25 199 PRO A CA 1
ATOM 1609 C C . PRO A 1 199 ? -24.081 5.643 10.405 1.00 79.25 199 PRO A C 1
ATOM 1611 O O . PRO A 1 199 ? -23.403 5.093 9.528 1.00 79.25 199 PRO A O 1
ATOM 1614 N N . ALA A 1 200 ? -25.219 5.120 10.868 1.00 70.62 200 ALA A N 1
ATOM 1615 C CA . ALA A 1 200 ? -25.844 3.963 10.236 1.00 70.62 200 ALA A CA 1
ATOM 1616 C C . ALA A 1 200 ? -26.091 4.260 8.745 1.00 70.62 200 ALA A C 1
ATOM 1618 O O . ALA A 1 200 ? -26.408 5.394 8.383 1.00 70.62 200 ALA A O 1
ATOM 1619 N N . ALA A 1 201 ? -25.836 3.256 7.902 1.00 60.75 201 ALA A N 1
ATOM 1620 C CA . ALA A 1 201 ? -25.975 3.360 6.451 1.00 60.75 201 ALA A CA 1
ATOM 1621 C C . ALA A 1 201 ? -27.444 3.387 6.020 1.00 60.75 201 ALA A C 1
ATOM 1623 O O . ALA A 1 201 ? -28.252 2.700 6.685 1.00 60.75 201 ALA A O 1
#